Protein AF-A0A1X7SPG7-F1 (afdb_monomer)

Organism: Amphimedon queenslandica (NCBI:txid400682)

Mean predicted aligned error: 10.66 Å

Sequence (203 aa):
MTAWAQASFPVRMGGLGICHAVQLAPSCFLSSAAGSRDLVDRILPAHLSQTPLPYVDQANAAWSSAYPSLNPPADVCSVQKAWDSLAAQATFDSLLHEAPDDRVRGRLLAVSSPDSVARLNAAPITSLGLCMHDSTIRSAVAVRLGLPTCLPHPCRLCGANVDQLGTLAFTARGNGPVLQKCSSYITGHFKVPGESLSEGELI

Radius of gyration: 24.23 Å; Cα contacts (8 Å, |Δi|>4): 204; chains: 1; bounding box: 64×45×71 Å

Structure (mmCIF, N/CA/C/O backbone):
data_AF-A0A1X7SPG7-F1
#
_entry.id   AF-A0A1X7SPG7-F1
#
loop_
_atom_site.group_PDB
_atom_site.id
_atom_site.type_symbol
_atom_site.label_atom_id
_atom_site.label_alt_id
_atom_site.label_comp_id
_atom_site.label_asym_id
_atom_site.label_entity_id
_atom_site.label_seq_id
_atom_site.pdbx_PDB_ins_code
_atom_site.Cartn_x
_atom_site.Cartn_y
_atom_site.Cartn_z
_atom_site.occupancy
_atom_site.B_iso_or_equiv
_atom_site.auth_seq_id
_atom_site.auth_comp_id
_atom_site.auth_asym_id
_atom_site.auth_atom_id
_atom_site.pdbx_PDB_model_num
ATOM 1 N N . MET A 1 1 ? 1.328 9.458 13.845 1.00 54.78 1 MET A N 1
ATOM 2 C CA . MET A 1 1 ? 0.977 8.325 12.962 1.00 54.78 1 MET A CA 1
ATOM 3 C C . MET A 1 1 ? -0.036 8.800 11.926 1.00 54.78 1 MET A C 1
ATOM 5 O O . MET A 1 1 ? -1.120 9.213 12.322 1.00 54.78 1 MET A O 1
ATOM 9 N N . THR A 1 2 ? 0.294 8.835 10.631 1.00 74.88 2 THR A N 1
ATOM 10 C CA . THR A 1 2 ? -0.686 9.240 9.608 1.00 74.88 2 THR A CA 1
ATOM 11 C C . THR A 1 2 ? -1.465 8.007 9.154 1.00 74.88 2 THR A C 1
ATOM 13 O O . THR A 1 2 ? -0.890 7.039 8.664 1.00 74.88 2 THR A O 1
ATOM 16 N N . ALA A 1 3 ? -2.790 8.020 9.311 1.00 86.88 3 ALA A N 1
ATOM 17 C CA . ALA A 1 3 ? -3.663 6.937 8.841 1.00 86.88 3 ALA A CA 1
ATOM 18 C C . ALA A 1 3 ? -3.459 6.616 7.348 1.00 86.88 3 ALA A C 1
ATOM 20 O O . ALA A 1 3 ? -3.648 5.482 6.919 1.00 86.88 3 ALA A O 1
ATOM 21 N N . TRP A 1 4 ? -3.010 7.610 6.578 1.00 87.81 4 TRP A N 1
ATOM 22 C CA . TRP A 1 4 ? -2.657 7.481 5.170 1.00 87.81 4 TRP A CA 1
ATOM 23 C C . TRP A 1 4 ? -1.496 6.510 4.906 1.00 87.81 4 TRP A C 1
ATOM 25 O O . TRP A 1 4 ? -1.579 5.694 3.987 1.00 87.81 4 TRP A O 1
ATOM 35 N N . ALA A 1 5 ? -0.438 6.550 5.727 1.00 87.19 5 ALA A N 1
ATOM 36 C CA . ALA A 1 5 ? 0.703 5.649 5.572 1.00 87.19 5 ALA A CA 1
ATOM 37 C C . ALA A 1 5 ? 0.272 4.187 5.753 1.00 87.19 5 ALA A C 1
ATOM 39 O O . ALA A 1 5 ? 0.591 3.339 4.926 1.00 87.19 5 ALA A O 1
ATOM 40 N N . GLN A 1 6 ? -0.549 3.912 6.772 1.00 90.75 6 GLN A N 1
ATOM 41 C CA . GLN A 1 6 ? -1.100 2.576 6.983 1.00 90.75 6 GLN A CA 1
ATOM 42 C C . GLN A 1 6 ? -2.085 2.174 5.874 1.00 90.75 6 GLN A C 1
ATOM 44 O O . GLN A 1 6 ? -2.032 1.045 5.395 1.00 90.75 6 GLN A O 1
ATOM 49 N N . ALA A 1 7 ? -2.969 3.075 5.433 1.00 91.69 7 ALA A N 1
ATOM 50 C CA . ALA A 1 7 ? -3.938 2.791 4.369 1.00 91.69 7 ALA A CA 1
ATOM 51 C C . ALA A 1 7 ? -3.270 2.364 3.050 1.00 91.69 7 ALA A C 1
ATOM 53 O O . ALA A 1 7 ? -3.836 1.550 2.315 1.00 91.69 7 ALA A O 1
ATOM 54 N N . SER A 1 8 ? -2.056 2.861 2.800 1.00 90.44 8 SER A N 1
ATOM 55 C CA . SER A 1 8 ? -1.259 2.528 1.617 1.00 90.44 8 SER A CA 1
ATOM 56 C C . SER A 1 8 ? -0.742 1.093 1.602 1.00 90.44 8 SER A C 1
ATOM 58 O O . SER A 1 8 ? -0.392 0.582 0.541 1.00 90.44 8 SER A O 1
ATOM 60 N N . PHE A 1 9 ? -0.710 0.403 2.744 1.00 90.06 9 PHE A N 1
ATOM 61 C CA . PHE A 1 9 ? -0.244 -0.975 2.767 1.00 90.06 9 PHE A CA 1
ATOM 62 C C . PHE A 1 9 ? -1.219 -1.938 2.104 1.00 90.06 9 PHE A C 1
ATOM 64 O O . PHE A 1 9 ? -2.433 -1.718 2.127 1.00 90.06 9 PHE A O 1
ATOM 71 N N . PRO A 1 10 ? -0.712 -3.073 1.594 1.00 89.62 10 PRO A N 1
ATOM 72 C CA . PRO A 1 10 ? -1.557 -4.197 1.239 1.00 89.62 10 PRO A CA 1
ATOM 73 C C . PRO A 1 10 ? -2.496 -4.571 2.387 1.00 89.62 10 PRO A C 1
ATOM 75 O O . PRO A 1 10 ? -2.115 -4.524 3.558 1.00 89.62 10 PRO A O 1
ATOM 78 N N . VAL A 1 11 ? -3.702 -5.028 2.045 1.00 90.56 11 VAL A N 1
ATOM 79 C CA . VAL A 1 11 ? -4.732 -5.381 3.035 1.00 90.56 11 VAL A CA 1
ATOM 80 C C . VAL A 1 11 ? -4.193 -6.377 4.070 1.00 90.56 11 VAL A C 1
ATOM 82 O O . VAL A 1 11 ? -4.406 -6.185 5.263 1.00 90.56 11 VAL A O 1
ATOM 85 N N . ARG A 1 12 ? -3.391 -7.365 3.641 1.00 88.50 12 ARG A N 1
ATOM 86 C CA . ARG A 1 12 ? -2.741 -8.375 4.507 1.00 88.50 12 ARG A CA 1
ATOM 87 C C . ARG A 1 12 ? -1.822 -7.805 5.601 1.00 88.50 12 ARG A C 1
ATOM 89 O O . ARG A 1 12 ? -1.518 -8.509 6.548 1.00 88.50 12 ARG A O 1
ATOM 96 N N . MET A 1 13 ? -1.366 -6.561 5.458 1.00 89.31 13 MET A N 1
ATOM 97 C CA . MET A 1 13 ? -0.477 -5.865 6.400 1.00 89.31 13 MET A CA 1
ATOM 98 C C . MET A 1 13 ? -1.215 -4.753 7.159 1.00 89.31 13 MET A C 1
ATOM 100 O O . MET A 1 13 ? -0.626 -3.742 7.534 1.00 89.31 13 MET A O 1
ATOM 104 N N . GLY A 1 14 ? -2.535 -4.878 7.313 1.00 88.69 14 GLY A N 1
ATOM 105 C CA . GLY A 1 14 ? -3.322 -3.894 8.051 1.00 88.69 14 GLY A CA 1
ATOM 106 C C . GLY A 1 14 ? -3.689 -2.629 7.284 1.00 88.69 14 GLY A C 1
ATOM 107 O O . GLY A 1 14 ? -4.311 -1.744 7.873 1.00 88.69 14 GLY A O 1
ATOM 108 N N . GLY A 1 15 ? -3.362 -2.535 5.993 1.00 91.81 15 GLY A N 1
ATOM 109 C CA . GLY A 1 15 ? -3.757 -1.408 5.145 1.00 91.81 15 GLY A CA 1
ATOM 110 C C . GLY A 1 15 ? -5.072 -1.613 4.401 1.00 91.81 15 GLY A C 1
ATOM 111 O O . GLY A 1 15 ? -5.865 -2.495 4.745 1.00 91.81 15 GLY A O 1
ATOM 112 N N . LEU A 1 16 ? -5.297 -0.776 3.385 1.00 91.44 16 LEU A N 1
ATOM 113 C CA . LEU A 1 16 ? -6.456 -0.816 2.484 1.00 91.44 16 LEU A CA 1
ATOM 114 C C . LEU A 1 16 ? -6.067 -1.111 1.027 1.00 91.44 16 LEU A C 1
ATOM 116 O O . LEU A 1 16 ? -6.943 -1.279 0.187 1.00 91.44 16 LEU A O 1
ATOM 120 N N . GLY A 1 17 ? -4.770 -1.172 0.718 1.00 88.81 17 GLY A N 1
ATOM 121 C CA . GLY A 1 17 ? -4.256 -1.312 -0.644 1.00 88.81 17 GLY A CA 1
ATOM 122 C C . GLY A 1 17 ? -4.361 -0.033 -1.478 1.00 88.81 17 GLY A C 1
ATOM 123 O O . GLY A 1 17 ? -4.306 -0.108 -2.701 1.00 88.81 17 GLY A O 1
ATOM 124 N N . ILE A 1 18 ? -4.532 1.131 -0.842 1.00 87.50 18 ILE A N 1
ATOM 125 C CA . ILE A 1 18 ? -4.695 2.416 -1.535 1.00 87.50 18 ILE A CA 1
ATOM 126 C C . ILE A 1 18 ? -3.332 3.103 -1.625 1.00 87.50 18 ILE A C 1
ATOM 128 O O . ILE A 1 18 ? -2.977 3.915 -0.776 1.00 87.50 18 ILE A O 1
ATOM 132 N N . CYS A 1 19 ? -2.544 2.754 -2.639 1.00 82.19 19 CYS A N 1
ATOM 133 C CA . CYS A 1 19 ? -1.197 3.297 -2.803 1.00 82.19 19 CYS A CA 1
ATOM 134 C C . CYS A 1 19 ? -1.210 4.734 -3.348 1.00 82.19 19 CYS A C 1
ATOM 136 O O . CYS A 1 19 ? -1.974 5.069 -4.255 1.00 82.19 19 CYS A O 1
ATOM 138 N N . HIS A 1 20 ? -0.292 5.572 -2.862 1.00 86.00 20 HIS A N 1
ATOM 139 C CA . HIS A 1 20 ? -0.025 6.874 -3.469 1.00 86.00 20 HIS A CA 1
ATOM 140 C C . HIS A 1 20 ? 0.770 6.699 -4.772 1.00 86.00 20 HIS A C 1
ATOM 142 O O . HIS A 1 20 ? 1.860 6.126 -4.763 1.00 86.00 20 HIS A O 1
ATOM 148 N N . ALA A 1 21 ? 0.259 7.225 -5.890 1.00 89.69 21 ALA A N 1
ATOM 149 C CA . ALA A 1 21 ? 0.852 7.013 -7.214 1.00 89.69 21 ALA A CA 1
ATOM 150 C C . ALA A 1 21 ? 2.331 7.433 -7.290 1.00 89.69 21 ALA A C 1
ATOM 152 O O . ALA A 1 21 ? 3.144 6.717 -7.865 1.00 89.69 21 ALA A O 1
ATOM 153 N N . VAL A 1 22 ? 2.704 8.546 -6.647 1.00 89.88 22 VAL A N 1
ATOM 154 C CA . VAL A 1 22 ? 4.099 9.031 -6.633 1.00 89.88 22 VAL A CA 1
ATOM 155 C C . VAL A 1 22 ? 5.029 8.081 -5.877 1.00 89.88 22 VAL A C 1
ATOM 157 O O . VAL A 1 22 ? 6.182 7.931 -6.259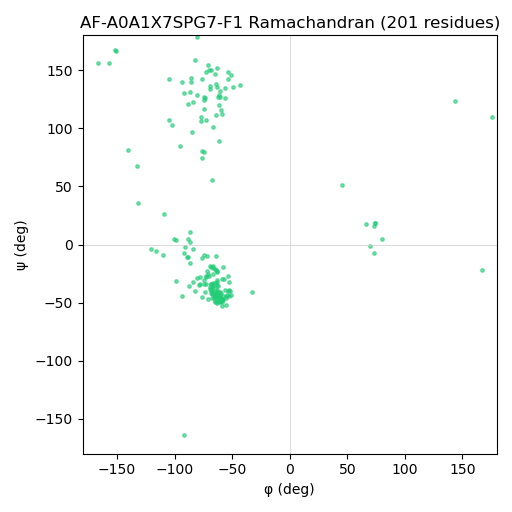 1.00 89.88 22 VAL A O 1
ATOM 160 N N . GLN A 1 23 ? 4.535 7.412 -4.831 1.00 87.31 23 GLN A N 1
ATOM 161 C CA . GLN A 1 23 ? 5.338 6.462 -4.058 1.00 87.31 23 GLN A CA 1
ATOM 162 C C . GLN A 1 23 ? 5.553 5.156 -4.835 1.00 87.31 23 GLN A C 1
ATOM 164 O O . GLN A 1 23 ? 6.608 4.540 -4.732 1.00 87.31 23 GLN A O 1
ATOM 169 N N . LEU A 1 24 ? 4.560 4.751 -5.630 1.00 90.75 24 LEU A N 1
ATOM 170 C CA . LEU A 1 24 ? 4.601 3.528 -6.430 1.00 90.75 24 LEU A CA 1
ATOM 171 C C . LEU A 1 24 ? 5.395 3.694 -7.737 1.00 90.75 24 LEU A C 1
ATOM 173 O O . LEU A 1 24 ? 5.953 2.729 -8.254 1.00 90.75 24 LEU A O 1
ATOM 177 N N . ALA A 1 25 ? 5.438 4.914 -8.282 1.00 94.12 25 ALA A N 1
ATOM 178 C CA . ALA A 1 25 ? 5.996 5.193 -9.602 1.00 94.12 25 ALA A CA 1
ATOM 179 C C . ALA A 1 25 ? 7.431 4.664 -9.814 1.00 94.12 25 ALA A C 1
ATOM 181 O O . ALA A 1 25 ? 7.647 4.040 -10.855 1.00 94.12 25 ALA A O 1
ATOM 182 N N . PRO A 1 26 ? 8.391 4.818 -8.873 1.00 94.69 26 PRO A N 1
ATOM 183 C CA . PRO A 1 26 ? 9.735 4.266 -9.043 1.00 94.69 26 PRO A CA 1
ATOM 184 C C . PRO A 1 26 ? 9.735 2.737 -9.173 1.00 94.69 26 PRO A C 1
ATOM 186 O O . PRO A 1 26 ? 10.305 2.212 -10.125 1.00 94.69 26 PRO A O 1
ATOM 189 N N . SER A 1 27 ? 9.030 2.025 -8.284 1.00 95.00 27 SER A N 1
ATOM 190 C CA . SER A 1 27 ? 8.900 0.562 -8.332 1.00 95.00 27 SER A CA 1
ATOM 191 C C . SER A 1 27 ? 8.274 0.083 -9.647 1.00 95.00 27 SER A C 1
ATOM 193 O O . SER A 1 27 ? 8.788 -0.838 -10.286 1.00 95.00 27 SER A O 1
ATOM 195 N N . CYS A 1 28 ? 7.172 0.714 -10.076 1.00 95.25 28 CYS A N 1
ATOM 196 C CA . CYS A 1 28 ? 6.497 0.407 -11.343 1.00 95.25 28 CYS A CA 1
ATOM 197 C C . CYS A 1 28 ? 7.430 0.598 -12.536 1.00 95.25 28 CYS A C 1
ATOM 199 O O . CYS A 1 28 ? 7.539 -0.276 -13.392 1.00 95.25 28 CYS A O 1
ATOM 201 N N . PHE A 1 29 ? 8.101 1.747 -12.598 1.00 96.06 29 PHE A N 1
ATOM 202 C CA . PHE A 1 29 ? 8.964 2.085 -13.717 1.00 96.06 29 PHE A CA 1
ATOM 203 C C . PHE A 1 29 ? 10.163 1.139 -13.804 1.00 96.06 29 PHE A C 1
ATOM 205 O O . PHE A 1 29 ? 10.413 0.581 -14.868 1.00 96.06 29 PHE A O 1
ATOM 212 N N . LEU A 1 30 ? 10.862 0.906 -12.689 1.00 95.69 30 LEU A N 1
ATOM 213 C CA . LEU A 1 30 ? 12.039 0.035 -12.640 1.00 95.69 30 LEU A CA 1
ATOM 214 C C . LEU A 1 30 ? 11.692 -1.409 -13.007 1.00 95.69 30 LEU A C 1
ATOM 216 O O . LEU A 1 30 ? 12.385 -2.022 -13.819 1.00 95.69 30 LEU A O 1
ATOM 220 N N . SER A 1 31 ? 10.583 -1.930 -12.478 1.00 96.44 31 SER A N 1
ATOM 221 C CA . SER A 1 31 ? 10.128 -3.281 -12.814 1.00 96.44 31 SER A CA 1
ATOM 222 C C . SER A 1 31 ? 9.659 -3.423 -14.255 1.00 96.44 31 SER A C 1
ATOM 224 O O . SER A 1 31 ? 10.014 -4.396 -14.918 1.00 96.44 31 SER A O 1
ATOM 226 N N . SER A 1 32 ? 8.951 -2.428 -14.789 1.00 96.19 32 SER A N 1
ATOM 227 C CA . SER A 1 32 ? 8.583 -2.400 -16.204 1.00 96.19 32 SER A CA 1
ATOM 228 C C . SER A 1 32 ? 9.814 -2.304 -17.109 1.00 96.19 32 SER A C 1
ATOM 230 O O . SER A 1 32 ? 9.883 -3.001 -18.121 1.00 96.19 32 SER A O 1
ATOM 232 N N . ALA A 1 33 ? 10.795 -1.465 -16.767 1.00 94.19 33 ALA A N 1
ATOM 233 C CA . ALA A 1 33 ? 12.026 -1.299 -17.537 1.00 94.19 33 ALA A CA 1
ATOM 234 C C . ALA A 1 33 ? 12.847 -2.596 -17.560 1.00 94.19 33 ALA A C 1
ATOM 236 O O . ALA A 1 33 ? 13.269 -3.035 -18.627 1.00 94.19 33 ALA A O 1
ATOM 237 N N . ALA A 1 34 ? 13.001 -3.253 -16.409 1.00 93.88 34 ALA A N 1
ATOM 238 C CA . ALA A 1 34 ? 13.677 -4.542 -16.313 1.00 93.88 34 ALA A CA 1
ATOM 239 C C . ALA A 1 34 ? 12.915 -5.659 -17.048 1.00 93.88 34 ALA A C 1
ATOM 241 O O . ALA A 1 34 ? 13.507 -6.405 -17.821 1.00 93.88 34 ALA A O 1
ATOM 242 N N . GLY A 1 35 ? 11.596 -5.761 -16.856 1.00 93.94 35 GLY A N 1
ATOM 243 C CA . GLY A 1 35 ? 10.778 -6.824 -17.452 1.00 93.94 35 GLY A CA 1
ATOM 244 C C . GLY A 1 35 ? 10.594 -6.710 -18.966 1.00 93.94 35 GLY A C 1
ATOM 245 O O . GLY A 1 35 ? 10.409 -7.719 -19.641 1.00 93.94 35 GLY A O 1
ATOM 246 N N . SER A 1 36 ? 10.664 -5.496 -19.516 1.00 93.19 36 SER A N 1
ATOM 247 C CA . SER A 1 36 ? 10.562 -5.268 -20.962 1.00 93.19 36 SER A CA 1
ATOM 248 C C . SER A 1 36 ? 11.904 -5.337 -21.692 1.00 93.19 36 SER A C 1
ATOM 250 O O . SER A 1 36 ? 11.906 -5.411 -22.921 1.00 93.19 36 SER A O 1
ATOM 252 N N . ARG A 1 37 ? 13.036 -5.365 -20.973 1.00 90.75 37 ARG A N 1
ATOM 253 C CA . ARG A 1 37 ? 14.381 -5.261 -21.555 1.00 90.75 37 ARG A CA 1
ATOM 254 C C . ARG A 1 37 ? 14.647 -6.307 -22.638 1.00 90.75 37 ARG A C 1
ATOM 256 O O . ARG A 1 37 ? 14.971 -5.943 -23.763 1.00 90.75 37 ARG A O 1
ATOM 263 N N . ASP A 1 38 ? 14.408 -7.581 -22.339 1.00 91.31 38 ASP A N 1
ATOM 264 C CA . ASP A 1 38 ? 14.645 -8.682 -23.283 1.00 91.31 38 ASP A CA 1
ATOM 265 C C . ASP A 1 38 ? 13.774 -8.596 -24.543 1.00 91.31 38 ASP A C 1
ATOM 267 O O . ASP A 1 38 ? 14.133 -9.108 -25.605 1.00 91.31 38 ASP A O 1
ATOM 271 N N . LEU A 1 39 ? 12.569 -8.031 -24.428 1.00 92.62 39 LEU A N 1
ATOM 272 C CA . LEU A 1 39 ? 11.675 -7.841 -25.568 1.00 92.62 39 LEU A CA 1
ATOM 273 C C . LEU A 1 39 ? 12.149 -6.663 -26.423 1.00 92.62 39 LEU A C 1
ATOM 275 O O . LEU A 1 39 ? 12.230 -6.785 -27.643 1.00 92.62 39 LEU A O 1
ATOM 279 N N . VAL A 1 40 ? 12.500 -5.552 -25.776 1.00 91.56 40 VAL A N 1
ATOM 280 C CA . VAL A 1 40 ? 13.054 -4.360 -26.426 1.00 91.56 40 VAL A CA 1
ATOM 281 C C . VAL A 1 40 ? 14.330 -4.714 -27.193 1.00 91.56 40 VAL A C 1
ATOM 283 O O . VAL A 1 40 ? 14.445 -4.355 -28.363 1.00 91.56 40 VAL A O 1
ATOM 286 N N . ASP A 1 41 ? 15.224 -5.505 -26.596 1.00 90.44 41 ASP A N 1
ATOM 287 C CA . ASP A 1 41 ? 16.486 -5.929 -27.214 1.00 90.44 41 ASP A CA 1
ATOM 288 C C . ASP A 1 41 ? 16.283 -6.856 -28.428 1.00 90.44 41 ASP A C 1
ATOM 290 O O . ASP A 1 41 ? 17.127 -6.888 -29.322 1.00 90.44 41 ASP A O 1
ATOM 294 N N . ARG A 1 42 ? 15.157 -7.583 -28.496 1.00 93.31 42 ARG A N 1
ATOM 295 C CA . ARG A 1 42 ? 14.789 -8.437 -29.642 1.00 93.31 42 ARG A CA 1
ATOM 296 C C . ARG A 1 42 ? 14.105 -7.681 -30.778 1.00 93.31 42 ARG A C 1
ATOM 298 O O . ARG A 1 42 ? 14.236 -8.083 -31.931 1.00 93.31 42 ARG A O 1
ATOM 305 N N . ILE A 1 43 ? 13.338 -6.639 -30.460 1.00 95.00 43 ILE A N 1
ATOM 306 C CA . ILE A 1 43 ? 12.599 -5.842 -31.451 1.00 95.00 43 ILE A CA 1
ATOM 307 C C . ILE A 1 43 ? 13.512 -4.794 -32.091 1.00 95.00 43 ILE A C 1
ATOM 309 O O . ILE A 1 43 ? 13.413 -4.533 -33.291 1.00 95.00 43 ILE A O 1
ATOM 313 N N . LEU A 1 44 ? 14.378 -4.165 -31.295 1.00 92.94 44 LEU A N 1
ATOM 314 C CA . LEU A 1 44 ? 15.211 -3.066 -31.757 1.00 92.94 44 LEU A CA 1
ATOM 315 C C . LEU A 1 44 ? 16.510 -3.562 -32.418 1.00 92.94 44 LEU A C 1
ATOM 317 O O . LEU A 1 44 ? 17.135 -4.506 -31.937 1.00 92.94 44 LEU A O 1
ATOM 321 N N . PRO A 1 45 ? 16.983 -2.888 -33.482 1.00 92.25 45 PRO A N 1
ATOM 322 C CA . PRO A 1 45 ? 18.332 -3.082 -34.002 1.00 92.25 45 PRO A CA 1
ATOM 323 C C . PRO A 1 45 ? 19.401 -2.905 -32.913 1.00 92.25 45 PRO A C 1
ATOM 325 O O . PRO A 1 45 ? 19.262 -2.049 -32.041 1.00 92.25 45 PRO A O 1
ATOM 328 N N . ALA A 1 46 ? 20.518 -3.632 -33.027 1.00 86.94 46 ALA A N 1
ATOM 329 C CA . ALA A 1 46 ? 21.579 -3.675 -32.010 1.00 86.94 46 ALA A CA 1
ATOM 330 C C . ALA A 1 46 ? 22.117 -2.296 -31.564 1.00 86.94 46 ALA A C 1
ATOM 332 O O . ALA A 1 46 ? 22.500 -2.121 -30.412 1.00 86.94 46 ALA A O 1
ATOM 333 N N . HIS A 1 47 ? 22.137 -1.302 -32.457 1.00 85.62 47 HIS A N 1
ATOM 334 C CA . HIS A 1 47 ? 22.590 0.052 -32.120 1.00 85.62 47 HIS A CA 1
ATOM 335 C C . HIS A 1 47 ? 21.590 0.818 -31.235 1.00 85.62 47 HIS A C 1
ATOM 337 O O . HIS A 1 47 ? 21.995 1.676 -30.458 1.00 85.62 47 HIS A O 1
ATOM 343 N N . LEU A 1 48 ? 20.293 0.505 -31.327 1.00 84.69 48 LEU A N 1
ATOM 344 C CA . LEU A 1 48 ? 19.254 1.109 -30.490 1.00 84.69 48 LEU A CA 1
ATOM 345 C C . LEU A 1 48 ? 19.075 0.349 -29.176 1.00 84.69 48 LEU A C 1
ATOM 347 O O . LEU A 1 48 ? 18.867 0.984 -28.147 1.00 84.69 48 LEU A O 1
ATOM 351 N N . SER A 1 49 ? 19.212 -0.980 -29.177 1.00 81.94 49 SER A N 1
ATOM 352 C CA . SER A 1 49 ? 19.111 -1.781 -27.948 1.00 81.94 49 SER A CA 1
ATOM 353 C C . SER A 1 49 ? 20.214 -1.450 -26.937 1.00 81.94 49 SER A C 1
ATOM 355 O O . SER A 1 49 ? 19.978 -1.443 -25.732 1.00 81.94 49 SER A O 1
ATOM 357 N N . GLN A 1 50 ? 21.409 -1.072 -27.399 1.00 79.62 50 GLN A N 1
ATOM 358 C CA . GLN A 1 50 ? 22.515 -0.642 -26.531 1.00 79.62 50 GLN A CA 1
ATOM 359 C C . GLN A 1 50 ? 22.309 0.739 -25.892 1.00 79.62 50 GLN A C 1
ATOM 361 O O . GLN A 1 50 ? 23.072 1.118 -25.004 1.00 79.62 50 GLN A O 1
ATOM 366 N N . THR A 1 51 ? 21.293 1.495 -26.313 1.00 82.06 51 THR A N 1
ATOM 367 C CA . THR A 1 51 ? 21.017 2.807 -25.726 1.00 82.06 51 THR A CA 1
ATOM 368 C C . THR A 1 51 ? 20.403 2.612 -24.332 1.00 82.06 51 THR A C 1
ATOM 370 O O . THR A 1 51 ? 19.415 1.880 -24.200 1.00 82.06 51 THR A O 1
ATOM 373 N N . PRO A 1 52 ? 20.962 3.227 -23.270 1.00 82.50 52 PRO A N 1
ATOM 374 C CA . PRO A 1 52 ? 20.405 3.106 -21.930 1.00 82.50 52 PRO A CA 1
ATOM 375 C C . PRO A 1 52 ? 19.010 3.732 -21.882 1.00 82.50 52 PRO A C 1
ATOM 377 O O . PRO A 1 52 ? 18.771 4.803 -22.444 1.00 82.50 52 PRO A O 1
ATOM 380 N N . LEU A 1 53 ? 18.084 3.059 -21.195 1.00 84.38 53 LEU A N 1
ATOM 381 C CA . LEU A 1 53 ? 16.749 3.600 -20.968 1.00 84.38 53 LEU A CA 1
ATOM 382 C C . LEU A 1 53 ? 16.864 4.895 -20.149 1.00 84.38 53 LEU A C 1
ATOM 384 O O . LEU A 1 53 ? 17.482 4.886 -19.079 1.00 84.38 53 LEU A O 1
ATOM 388 N N . PRO A 1 54 ? 16.268 6.005 -20.617 1.00 87.44 54 PRO A N 1
ATOM 389 C CA . PRO A 1 54 ? 16.308 7.248 -19.870 1.00 87.44 54 PRO A CA 1
ATOM 390 C C . PRO A 1 54 ? 15.586 7.068 -18.529 1.00 87.44 54 PRO A C 1
ATOM 392 O O . PRO A 1 54 ? 14.660 6.268 -18.409 1.00 87.44 54 PRO A O 1
ATOM 395 N N . TYR A 1 55 ? 16.002 7.838 -17.524 1.00 92.88 55 TYR A N 1
ATOM 396 C CA . TYR A 1 55 ? 15.381 7.904 -16.193 1.00 92.88 55 TYR A CA 1
ATOM 397 C C . TYR A 1 55 ? 15.529 6.671 -15.286 1.00 92.88 55 TYR A C 1
ATOM 399 O O . TYR A 1 55 ? 15.110 6.753 -14.134 1.00 92.88 55 TYR A O 1
ATOM 407 N N . VAL A 1 56 ? 16.171 5.576 -15.716 1.00 93.31 56 VAL A N 1
ATOM 408 C CA . VAL A 1 56 ? 16.438 4.412 -14.837 1.00 93.31 56 VAL A CA 1
ATOM 409 C C . VAL A 1 56 ? 17.250 4.817 -13.610 1.00 93.31 56 VAL A C 1
ATOM 411 O O . VAL A 1 56 ? 16.846 4.521 -12.486 1.00 93.31 56 VAL A O 1
ATOM 414 N N . ASP A 1 57 ? 18.326 5.578 -13.799 1.00 93.12 57 ASP A N 1
ATOM 415 C CA . ASP A 1 57 ? 19.160 6.049 -12.687 1.00 93.12 57 ASP A CA 1
ATOM 416 C C . ASP A 1 57 ? 18.400 6.999 -11.757 1.00 93.12 57 ASP A C 1
ATOM 418 O O . ASP A 1 57 ? 18.543 6.930 -10.539 1.00 93.12 57 ASP A O 1
ATOM 422 N N . GLN A 1 58 ? 17.538 7.853 -12.317 1.00 95.12 58 GLN A N 1
ATOM 423 C CA . GLN A 1 58 ? 16.719 8.783 -11.537 1.00 95.12 58 GLN A CA 1
ATOM 424 C C . GLN A 1 58 ? 15.655 8.048 -10.720 1.00 95.12 58 GLN A C 1
ATOM 426 O O . GLN A 1 58 ? 15.445 8.376 -9.556 1.00 95.12 58 GLN A O 1
ATOM 431 N N . ALA A 1 59 ? 15.006 7.036 -11.300 1.00 94.81 59 ALA A N 1
ATOM 432 C CA . ALA A 1 59 ? 14.026 6.211 -10.605 1.00 94.81 59 ALA A CA 1
ATOM 433 C C . ALA A 1 59 ? 14.681 5.367 -9.503 1.00 94.81 59 ALA A C 1
ATOM 435 O O . ALA A 1 59 ? 14.152 5.304 -8.395 1.00 94.81 59 ALA A O 1
ATOM 436 N N . ASN A 1 60 ? 15.857 4.788 -9.769 1.00 94.00 60 ASN A N 1
ATOM 437 C CA . ASN A 1 60 ? 16.653 4.095 -8.756 1.00 94.00 60 ASN A CA 1
ATOM 438 C C . ASN A 1 60 ? 17.056 5.045 -7.623 1.00 94.00 60 ASN A C 1
ATOM 440 O O . ASN A 1 60 ? 16.868 4.713 -6.458 1.00 94.00 60 ASN A O 1
ATOM 444 N N . ALA A 1 61 ? 17.550 6.244 -7.940 1.00 94.50 61 ALA A N 1
ATOM 445 C CA . ALA A 1 61 ? 17.897 7.244 -6.935 1.00 94.50 61 ALA A CA 1
ATOM 446 C C . ALA A 1 61 ? 16.677 7.671 -6.105 1.00 9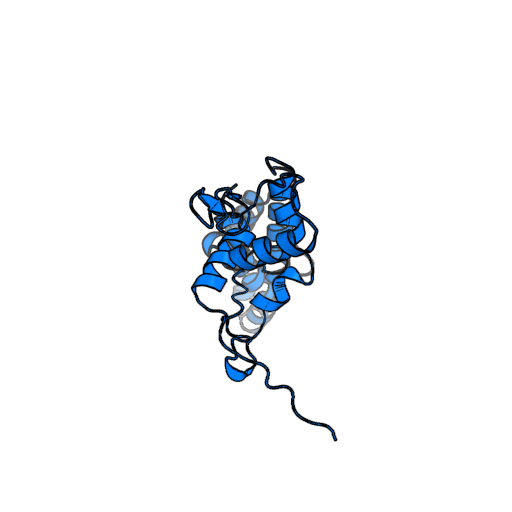4.50 61 ALA A C 1
ATOM 448 O O . ALA A 1 61 ? 16.767 7.739 -4.881 1.00 94.50 61 ALA A O 1
ATOM 449 N N . ALA A 1 62 ? 15.526 7.902 -6.745 1.00 94.69 62 ALA A N 1
ATOM 450 C CA . ALA A 1 62 ? 14.281 8.228 -6.059 1.00 94.69 62 ALA A CA 1
ATOM 451 C C . ALA A 1 62 ? 13.861 7.105 -5.099 1.00 94.69 62 ALA A C 1
ATOM 453 O O . ALA A 1 62 ? 13.588 7.377 -3.929 1.00 94.69 62 ALA A O 1
ATOM 454 N N . TRP A 1 63 ? 13.878 5.848 -5.553 1.00 94.56 63 TRP A N 1
ATOM 455 C CA . TRP A 1 63 ? 13.539 4.697 -4.717 1.00 94.56 63 TRP A CA 1
ATOM 456 C C . TRP A 1 63 ? 14.512 4.528 -3.543 1.00 94.56 63 TRP A C 1
ATOM 458 O O . TRP A 1 63 ? 14.081 4.458 -2.394 1.00 94.56 63 TRP A O 1
ATOM 468 N N . SER A 1 64 ? 15.820 4.555 -3.801 1.00 94.19 64 SER A N 1
ATOM 469 C CA . SER A 1 64 ? 16.849 4.417 -2.763 1.00 94.19 64 SER A CA 1
ATOM 470 C C . SER A 1 64 ? 16.836 5.578 -1.768 1.00 94.19 64 SER A C 1
ATOM 472 O O . SER A 1 64 ? 17.094 5.376 -0.588 1.00 94.19 64 SER A O 1
ATOM 474 N N . SER A 1 65 ? 16.497 6.794 -2.207 1.00 94.19 65 SER A N 1
ATOM 475 C CA . SER A 1 65 ? 16.348 7.941 -1.302 1.00 94.19 65 SER A CA 1
ATOM 476 C C . SER A 1 65 ? 15.147 7.799 -0.363 1.00 94.19 65 SER A C 1
ATOM 478 O O . SER A 1 65 ? 15.217 8.228 0.787 1.00 94.19 65 SER A O 1
ATOM 480 N N . ALA A 1 66 ? 14.065 7.167 -0.832 1.00 90.62 66 ALA A N 1
ATOM 481 C CA . ALA A 1 66 ? 12.888 6.879 -0.020 1.00 90.62 66 ALA A CA 1
ATOM 482 C C . ALA A 1 66 ? 13.133 5.720 0.959 1.00 90.62 66 ALA A C 1
ATOM 484 O O . ALA A 1 66 ? 12.562 5.708 2.049 1.00 90.62 66 ALA A O 1
ATOM 485 N N . TYR A 1 67 ? 13.997 4.769 0.588 1.00 91.81 67 TYR A N 1
ATOM 486 C CA . TYR A 1 67 ? 14.280 3.557 1.357 1.00 91.81 67 TYR A CA 1
ATOM 487 C C . TYR A 1 67 ? 15.793 3.296 1.494 1.00 91.81 67 TYR A C 1
ATOM 489 O O . TYR A 1 67 ? 16.300 2.306 0.966 1.00 91.81 67 TYR A O 1
ATOM 497 N N . PRO A 1 68 ? 16.536 4.145 2.230 1.00 91.00 68 PRO A N 1
ATOM 498 C CA . PRO A 1 68 ? 18.004 4.124 2.248 1.00 91.00 68 PRO A CA 1
ATOM 499 C C . PRO A 1 68 ? 18.615 2.870 2.886 1.00 91.00 68 PRO A C 1
ATOM 501 O O . PRO A 1 68 ? 19.781 2.565 2.654 1.00 91.00 68 PRO A O 1
ATOM 504 N N . SER A 1 69 ? 17.849 2.146 3.705 1.00 89.88 69 SER A N 1
ATOM 505 C CA . SER A 1 69 ? 18.270 0.895 4.343 1.00 89.88 69 SER A CA 1
ATOM 506 C C . SER A 1 69 ? 17.938 -0.355 3.524 1.00 89.88 69 SER A C 1
ATOM 508 O O . SER A 1 69 ? 18.259 -1.462 3.959 1.00 89.88 69 SER A O 1
ATOM 510 N N . LEU A 1 70 ? 17.283 -0.209 2.367 1.00 92.12 70 LEU A N 1
ATOM 511 C CA . LEU A 1 70 ? 16.860 -1.328 1.532 1.00 92.12 70 LEU A CA 1
ATOM 512 C C . LEU A 1 70 ? 17.740 -1.471 0.298 1.00 92.12 70 LEU A C 1
ATOM 514 O O . LEU A 1 70 ? 18.125 -0.497 -0.342 1.00 92.12 70 LEU A O 1
ATOM 518 N N . ASN A 1 71 ? 17.989 -2.724 -0.070 1.00 91.25 71 ASN A N 1
ATOM 519 C CA . ASN A 1 71 ? 18.623 -3.053 -1.335 1.00 91.25 71 ASN A CA 1
ATOM 520 C C . ASN A 1 71 ? 17.550 -3.334 -2.396 1.00 91.25 71 ASN A C 1
ATOM 522 O O . ASN A 1 71 ? 16.560 -4.009 -2.090 1.00 91.25 71 ASN A O 1
ATOM 526 N N . PRO A 1 72 ? 17.747 -2.869 -3.642 1.00 89.75 72 PRO A N 1
ATOM 527 C CA . PRO A 1 72 ? 16.911 -3.260 -4.767 1.00 89.75 72 PRO A CA 1
ATOM 528 C C . PRO A 1 72 ? 16.835 -4.788 -4.924 1.00 89.75 72 PRO A C 1
ATOM 530 O O . PRO A 1 72 ? 17.846 -5.474 -4.739 1.00 89.75 72 PRO A O 1
ATOM 533 N N . PRO A 1 73 ? 15.674 -5.346 -5.304 1.00 90.44 73 PRO A N 1
ATOM 534 C CA . PRO A 1 73 ? 15.514 -6.781 -5.504 1.00 90.44 73 PRO A CA 1
ATOM 535 C C . PRO A 1 73 ? 16.159 -7.216 -6.830 1.00 90.44 73 PRO A C 1
ATOM 537 O O . PRO A 1 73 ? 15.4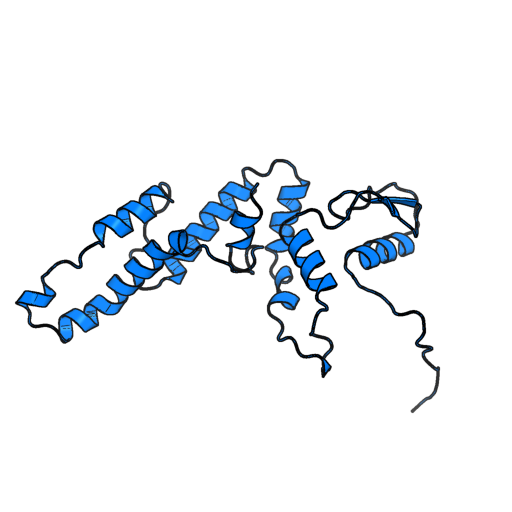69 -7.376 -7.831 1.00 90.44 73 PRO A O 1
ATOM 540 N N . ALA A 1 74 ? 17.483 -7.390 -6.850 1.00 82.44 74 ALA A N 1
ATOM 541 C CA . ALA A 1 74 ? 18.255 -7.643 -8.072 1.00 82.44 74 ALA A CA 1
ATOM 542 C C . ALA A 1 74 ? 17.756 -8.862 -8.875 1.00 82.44 74 ALA A C 1
ATOM 544 O O . ALA A 1 74 ? 17.544 -8.748 -10.081 1.00 82.44 74 ALA A O 1
ATOM 545 N N . ASP A 1 75 ? 17.489 -9.988 -8.206 1.00 85.56 75 ASP A N 1
ATOM 546 C CA . ASP A 1 75 ? 17.120 -11.259 -8.857 1.00 85.56 75 ASP A CA 1
ATOM 547 C C . ASP A 1 75 ? 15.710 -11.260 -9.468 1.00 85.56 75 ASP A C 1
ATOM 549 O O . ASP A 1 75 ? 15.400 -12.044 -10.362 1.00 85.56 75 ASP A O 1
ATOM 553 N N . VAL A 1 76 ? 14.830 -10.386 -8.975 1.00 91.12 76 VAL A N 1
ATOM 554 C CA . VAL A 1 76 ? 13.423 -10.281 -9.394 1.00 91.12 76 VAL A CA 1
ATOM 555 C C . VAL A 1 76 ? 13.059 -8.830 -9.685 1.00 91.12 76 VAL A C 1
ATOM 557 O O . VAL A 1 76 ? 11.940 -8.382 -9.427 1.00 91.12 76 VAL A O 1
ATOM 560 N N . CYS A 1 77 ? 14.014 -8.079 -10.236 1.00 90.81 77 CYS A N 1
ATOM 561 C CA . CYS A 1 77 ? 13.872 -6.646 -10.461 1.00 90.81 77 CYS A CA 1
ATOM 562 C C . CYS A 1 77 ? 12.743 -6.322 -11.446 1.00 90.81 77 CYS A C 1
ATOM 564 O O . CYS A 1 77 ? 12.158 -5.251 -11.349 1.00 90.81 77 CYS A O 1
ATOM 566 N N . SER A 1 78 ? 12.360 -7.263 -12.313 1.00 94.44 78 SER A N 1
ATOM 567 C CA . SER A 1 78 ? 11.210 -7.171 -13.222 1.00 94.44 78 SER A CA 1
ATOM 568 C C . SER A 1 78 ? 9.844 -7.345 -12.545 1.00 94.44 78 SER A C 1
ATOM 570 O O . SER A 1 78 ? 8.809 -7.113 -13.168 1.00 94.44 78 SER A O 1
ATOM 572 N N . VAL A 1 79 ? 9.803 -7.732 -11.266 1.00 95.88 79 VAL A N 1
ATOM 573 C CA . VAL A 1 79 ? 8.563 -7.988 -10.527 1.00 95.88 79 VAL A CA 1
ATOM 574 C C . VAL A 1 79 ? 8.249 -6.807 -9.615 1.00 95.88 79 VAL A 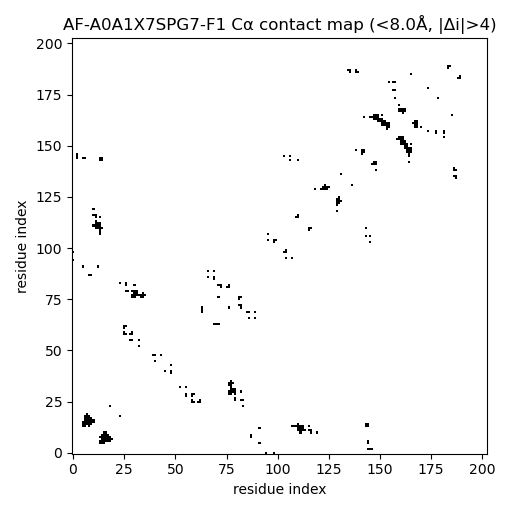C 1
ATOM 576 O O . VAL A 1 79 ? 8.798 -6.695 -8.522 1.00 95.88 79 VAL A O 1
ATOM 579 N N . GLN A 1 80 ? 7.293 -5.960 -10.008 1.00 94.12 80 GLN A N 1
ATOM 580 C CA . GLN A 1 80 ? 6.883 -4.783 -9.223 1.00 94.12 80 GLN A CA 1
ATOM 581 C C . GLN A 1 80 ? 6.561 -5.127 -7.760 1.00 94.12 80 GLN A C 1
ATOM 583 O O . GLN A 1 80 ? 7.016 -4.466 -6.829 1.00 94.12 80 GLN A O 1
ATOM 588 N N . LYS A 1 81 ? 5.836 -6.232 -7.546 1.00 92.50 81 LYS A N 1
ATOM 589 C CA . LYS A 1 81 ? 5.458 -6.708 -6.209 1.00 92.50 81 LYS A CA 1
ATOM 590 C C . LYS A 1 81 ? 6.667 -6.945 -5.295 1.00 92.50 81 LYS A C 1
ATOM 592 O O . LYS A 1 81 ? 6.510 -6.818 -4.081 1.00 92.50 81 LYS A O 1
ATOM 597 N N . ALA A 1 82 ? 7.833 -7.303 -5.836 1.00 93.88 82 ALA A N 1
ATOM 598 C CA . ALA A 1 82 ? 9.046 -7.502 -5.046 1.00 93.88 82 ALA A CA 1
ATOM 599 C C . ALA A 1 82 ? 9.545 -6.174 -4.458 1.00 93.88 82 ALA A C 1
ATOM 601 O O . ALA A 1 82 ? 9.784 -6.096 -3.255 1.00 93.88 82 ALA A O 1
ATOM 602 N N . TRP A 1 83 ? 9.588 -5.117 -5.273 1.00 94.25 83 TRP A N 1
ATOM 603 C CA . TRP A 1 83 ? 9.918 -3.759 -4.833 1.00 94.25 83 TRP A CA 1
ATOM 604 C C . TRP A 1 83 ? 8.926 -3.247 -3.786 1.00 94.25 83 TRP A C 1
ATOM 606 O O . TRP A 1 83 ? 9.317 -2.803 -2.707 1.00 94.25 83 TRP A O 1
ATOM 616 N N . ASP A 1 84 ? 7.631 -3.374 -4.077 1.00 91.88 84 ASP A N 1
ATOM 617 C CA . ASP A 1 84 ? 6.576 -2.839 -3.216 1.00 91.88 84 ASP A CA 1
ATOM 618 C C . ASP A 1 84 ? 6.474 -3.590 -1.887 1.00 91.88 84 ASP A C 1
ATOM 620 O O . ASP A 1 84 ? 6.178 -2.992 -0.856 1.00 91.88 84 ASP A O 1
ATOM 624 N N . SER A 1 85 ? 6.734 -4.902 -1.881 1.00 91.00 85 SER A N 1
ATOM 625 C CA . SER A 1 85 ? 6.706 -5.690 -0.644 1.00 91.00 85 SER A CA 1
ATOM 626 C C . SER A 1 85 ? 7.864 -5.330 0.285 1.00 91.00 85 SER A C 1
ATOM 628 O O . SER A 1 85 ? 7.645 -5.273 1.491 1.00 91.00 85 SER A O 1
ATOM 630 N N . LEU A 1 86 ? 9.055 -5.038 -0.254 1.00 92.50 86 LEU A N 1
ATOM 631 C CA . LEU A 1 86 ? 10.193 -4.550 0.534 1.00 92.50 86 LEU A CA 1
ATOM 632 C C . LEU A 1 86 ? 9.880 -3.188 1.167 1.00 92.50 86 LEU A C 1
ATOM 634 O O . LEU A 1 86 ? 10.007 -3.024 2.380 1.00 92.50 86 LEU A O 1
ATOM 638 N N . ALA A 1 87 ? 9.394 -2.243 0.360 1.00 91.06 87 ALA A N 1
ATOM 639 C CA . ALA A 1 87 ? 9.003 -0.912 0.818 1.00 91.06 87 ALA A CA 1
ATOM 640 C C . ALA A 1 87 ? 7.886 -0.963 1.877 1.00 91.06 87 ALA A C 1
ATOM 642 O O . ALA A 1 87 ? 7.971 -0.305 2.919 1.00 91.06 87 ALA A O 1
ATOM 643 N N . ALA A 1 88 ? 6.847 -1.769 1.638 1.00 90.75 88 ALA A N 1
ATOM 644 C CA . ALA A 1 88 ? 5.743 -1.950 2.575 1.00 90.75 88 ALA A CA 1
ATOM 645 C C . ALA A 1 88 ? 6.213 -2.574 3.894 1.00 90.75 88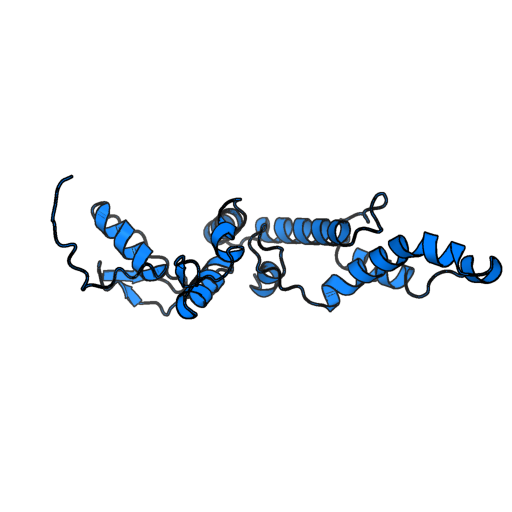 ALA A C 1
ATOM 647 O O . ALA A 1 88 ? 5.782 -2.124 4.953 1.00 90.75 88 ALA A O 1
ATOM 648 N N . GLN A 1 89 ? 7.109 -3.567 3.846 1.00 92.25 89 GLN A N 1
ATOM 649 C CA . GLN A 1 89 ? 7.650 -4.209 5.045 1.00 92.25 89 GLN A CA 1
ATOM 650 C C . GLN A 1 89 ? 8.476 -3.235 5.881 1.00 92.25 89 GLN A C 1
ATOM 652 O O . GLN A 1 89 ? 8.188 -3.065 7.060 1.00 92.25 89 GLN A O 1
ATOM 657 N N . ALA A 1 90 ? 9.416 -2.515 5.268 1.00 91.69 90 ALA A N 1
ATOM 658 C CA . ALA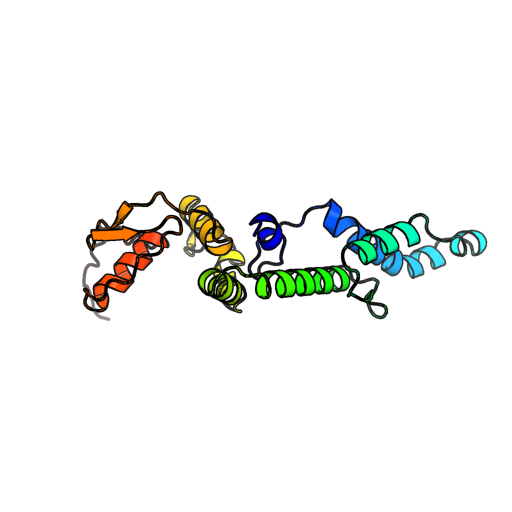 A 1 90 ? 10.243 -1.546 5.984 1.00 91.69 90 ALA A CA 1
ATOM 659 C C . ALA A 1 90 ? 9.412 -0.432 6.635 1.00 91.69 90 ALA A C 1
ATOM 661 O O . ALA A 1 90 ? 9.651 -0.049 7.780 1.00 91.69 90 ALA A O 1
ATOM 662 N N . THR A 1 91 ? 8.397 0.061 5.921 1.00 90.44 91 THR A N 1
ATOM 663 C CA . THR A 1 91 ? 7.498 1.091 6.452 1.00 90.44 91 THR A CA 1
ATOM 664 C C . THR A 1 91 ? 6.633 0.531 7.586 1.00 90.44 91 THR A C 1
ATOM 666 O O . THR A 1 91 ? 6.407 1.215 8.582 1.00 90.44 91 THR A O 1
ATOM 669 N N . PHE A 1 92 ? 6.155 -0.713 7.473 1.00 92.06 92 PHE A N 1
ATOM 670 C CA . PHE A 1 92 ? 5.407 -1.375 8.542 1.00 92.06 92 PHE A CA 1
ATOM 671 C C . PHE A 1 92 ? 6.266 -1.577 9.796 1.00 92.06 92 PHE A C 1
ATOM 673 O O . PHE A 1 92 ? 5.805 -1.282 10.897 1.00 92.06 92 PHE A O 1
ATOM 680 N N . ASP A 1 93 ? 7.516 -2.010 9.636 1.00 92.69 93 ASP A N 1
ATOM 681 C CA . ASP A 1 93 ? 8.445 -2.227 10.747 1.00 92.69 93 ASP A CA 1
ATOM 682 C C . ASP A 1 93 ? 8.793 -0.910 11.456 1.00 92.69 93 ASP A C 1
ATOM 684 O O . ASP A 1 93 ? 8.756 -0.853 12.686 1.00 92.69 93 ASP A O 1
ATOM 688 N N . SER A 1 94 ? 9.031 0.172 10.701 1.00 91.62 94 SER A N 1
ATOM 689 C CA . SER A 1 94 ? 9.196 1.526 11.256 1.00 91.62 94 SER A CA 1
ATOM 690 C C . SER A 1 94 ? 7.949 1.967 12.028 1.00 91.62 94 SER A C 1
ATOM 692 O O . SER A 1 94 ? 8.064 2.368 13.183 1.00 91.62 94 SER A O 1
ATOM 694 N N . LEU A 1 95 ? 6.742 1.792 11.477 1.00 89.31 95 LEU A N 1
ATOM 695 C CA . LEU A 1 95 ? 5.500 2.139 12.183 1.00 89.31 95 LEU A CA 1
ATOM 696 C C . LEU A 1 95 ? 5.273 1.317 13.453 1.00 89.31 95 LEU A C 1
ATOM 698 O O . LEU A 1 95 ? 4.695 1.818 14.418 1.00 89.31 95 LEU A O 1
ATOM 702 N N . LEU A 1 96 ? 5.677 0.050 13.444 1.00 92.62 96 LEU A N 1
ATOM 703 C CA . LEU A 1 96 ? 5.562 -0.830 14.596 1.00 92.62 96 LEU A CA 1
ATOM 704 C C . LEU A 1 96 ? 6.581 -0.457 15.686 1.00 92.62 96 LEU A C 1
ATOM 706 O O . LEU A 1 96 ? 6.280 -0.596 16.875 1.00 92.62 96 LEU A O 1
ATOM 710 N N . HIS A 1 97 ? 7.768 0.006 15.287 1.00 92.19 97 HIS A N 1
ATOM 711 C CA . HIS A 1 97 ? 8.822 0.490 16.178 1.00 92.19 97 HIS A CA 1
ATOM 712 C C . HIS A 1 97 ? 8.497 1.866 16.778 1.00 92.19 97 HIS A C 1
ATOM 714 O O . HIS A 1 97 ? 8.683 2.073 17.971 1.00 92.19 97 HIS A O 1
ATOM 720 N N . GLU A 1 98 ? 7.943 2.775 15.976 1.00 91.12 98 GLU A N 1
ATOM 721 C CA . GLU A 1 98 ? 7.571 4.146 16.355 1.00 91.12 98 GLU A CA 1
ATOM 722 C C . GLU A 1 98 ? 6.158 4.249 16.961 1.00 91.12 98 GLU A C 1
ATOM 724 O O . GLU A 1 98 ? 5.604 5.344 17.109 1.00 91.12 98 GLU A O 1
ATOM 729 N N . ALA A 1 99 ? 5.529 3.116 17.289 1.00 90.75 99 ALA A N 1
ATOM 730 C CA . ALA A 1 99 ? 4.202 3.104 17.887 1.00 90.75 99 ALA A CA 1
ATOM 731 C C . ALA A 1 99 ? 4.220 3.849 19.243 1.00 90.75 99 ALA A C 1
ATOM 733 O O . ALA A 1 99 ? 5.021 3.507 20.112 1.00 90.75 99 ALA A O 1
ATOM 734 N N . PRO A 1 100 ? 3.337 4.846 19.458 1.00 89.81 100 PRO A N 1
ATOM 735 C CA . PRO A 1 100 ? 3.381 5.702 20.645 1.00 89.81 100 PRO A CA 1
ATOM 736 C C . PRO A 1 100 ? 2.963 4.981 21.932 1.00 89.81 100 PRO A C 1
ATOM 738 O O . PRO A 1 100 ? 3.349 5.398 23.020 1.00 89.81 100 PRO A O 1
ATOM 741 N N . ASP A 1 101 ? 2.148 3.931 21.814 1.00 88.88 101 ASP A N 1
ATOM 742 C CA . ASP A 1 101 ? 1.678 3.126 22.933 1.00 88.88 101 ASP A CA 1
ATOM 743 C C . ASP A 1 101 ? 1.371 1.677 22.503 1.00 88.88 101 ASP A C 1
ATOM 745 O O . ASP A 1 101 ? 1.263 1.344 21.313 1.00 88.88 101 ASP A O 1
ATOM 749 N N . ASP A 1 102 ? 1.189 0.809 23.500 1.00 88.94 102 ASP A N 1
ATOM 750 C CA . ASP A 1 102 ? 0.845 -0.602 23.301 1.00 88.94 102 ASP A CA 1
ATOM 751 C C . ASP A 1 102 ? -0.513 -0.795 22.617 1.00 88.94 102 ASP A C 1
ATOM 753 O O . ASP A 1 102 ? -0.749 -1.828 21.988 1.00 88.94 102 ASP A O 1
ATOM 757 N N . ARG A 1 103 ? -1.418 0.192 22.693 1.00 85.88 103 ARG A N 1
ATOM 758 C CA . ARG A 1 103 ? -2.734 0.109 22.045 1.00 85.88 103 ARG A CA 1
ATOM 759 C C . ARG A 1 103 ? -2.584 0.210 20.534 1.00 85.88 103 ARG A C 1
ATOM 761 O O . ARG A 1 103 ? -3.155 -0.599 19.806 1.00 85.88 103 ARG A O 1
ATOM 768 N N . VAL A 1 104 ? -1.806 1.177 20.056 1.00 87.94 104 VAL A N 1
ATOM 769 C CA . VAL A 1 104 ? -1.506 1.367 18.636 1.00 87.94 104 VAL A CA 1
ATOM 770 C C . VAL A 1 104 ? -0.710 0.181 18.103 1.00 87.94 104 VAL A C 1
ATOM 772 O O . VAL A 1 104 ? -1.051 -0.354 17.045 1.00 87.94 104 VAL A O 1
ATOM 775 N N . ARG A 1 105 ? 0.294 -0.284 18.855 1.00 91.38 105 ARG A N 1
ATOM 776 C CA . ARG A 1 105 ? 1.071 -1.476 18.500 1.00 91.38 105 ARG A CA 1
ATOM 777 C C . ARG A 1 105 ? 0.182 -2.719 18.405 1.00 91.38 105 ARG A C 1
ATOM 779 O O . ARG A 1 105 ? 0.219 -3.428 17.401 1.00 91.38 105 ARG A O 1
ATOM 786 N N . GLY A 1 106 ? -0.662 -2.951 19.410 1.00 90.69 106 GLY A N 1
ATOM 787 C CA . GLY A 1 106 ? -1.622 -4.053 19.435 1.00 90.69 106 GLY A CA 1
ATOM 788 C C . GLY A 1 106 ? -2.611 -3.992 18.272 1.00 90.69 106 GLY A C 1
ATOM 789 O O . GLY A 1 106 ? -2.854 -5.009 17.625 1.00 90.69 106 GLY A O 1
ATOM 790 N N . ARG A 1 107 ? -3.117 -2.796 17.936 1.00 91.00 107 ARG A N 1
ATOM 791 C CA . ARG A 1 107 ? -3.973 -2.582 16.760 1.00 91.00 107 ARG A CA 1
ATOM 792 C C . ARG A 1 107 ? -3.258 -2.988 15.476 1.00 91.00 107 ARG A C 1
ATOM 794 O O . ARG A 1 107 ? -3.825 -3.772 14.723 1.00 91.00 107 ARG A O 1
ATOM 801 N N . LEU A 1 108 ? -2.048 -2.475 15.227 1.00 91.88 108 LEU A N 1
ATOM 802 C CA . LEU A 1 108 ? -1.265 -2.801 14.027 1.00 91.88 108 LEU A CA 1
ATOM 803 C C . LEU A 1 108 ? -1.058 -4.312 13.872 1.00 91.88 108 LEU A C 1
ATOM 805 O O . LEU A 1 108 ? -1.259 -4.846 12.786 1.00 91.88 108 LEU A O 1
ATOM 809 N N . LEU A 1 109 ? -0.714 -5.009 14.956 1.00 92.44 109 LEU A N 1
ATOM 810 C CA . LEU A 1 109 ? -0.551 -6.464 14.941 1.00 92.44 109 LEU A CA 1
ATOM 811 C C . LEU A 1 109 ? -1.876 -7.184 14.663 1.00 92.44 109 LEU A C 1
ATOM 813 O O . LEU A 1 109 ? -1.920 -8.107 13.851 1.00 92.44 109 LEU A O 1
ATOM 817 N N . ALA A 1 110 ? -2.969 -6.740 15.288 1.00 90.50 110 ALA A N 1
ATOM 818 C CA . ALA A 1 110 ? -4.286 -7.335 15.100 1.00 90.50 110 ALA A CA 1
ATOM 819 C C . ALA A 1 110 ? -4.772 -7.212 13.647 1.00 90.50 110 ALA A C 1
ATOM 821 O O . ALA A 1 110 ? -5.256 -8.190 13.073 1.00 90.50 110 ALA A O 1
ATOM 822 N N . VAL A 1 111 ? -4.609 -6.041 13.023 1.00 90.75 111 VAL A N 1
ATOM 823 C CA . VAL A 1 111 ? -5.055 -5.799 11.638 1.00 90.75 111 VAL A CA 1
ATOM 824 C C . VAL A 1 111 ? -4.142 -6.418 10.577 1.00 90.75 111 VAL A C 1
ATOM 826 O O . VAL A 1 111 ? -4.528 -6.472 9.411 1.00 90.75 111 VAL A O 1
ATOM 829 N N . SER A 1 112 ? -2.959 -6.886 10.971 1.00 90.88 112 SER A N 1
ATOM 830 C CA . SER A 1 112 ? -2.026 -7.633 10.118 1.00 90.88 112 SER A CA 1
ATOM 831 C C . SER A 1 112 ? -2.110 -9.147 10.333 1.00 90.88 112 SER A C 1
ATOM 833 O O . SER A 1 112 ? -1.338 -9.897 9.740 1.00 90.88 112 SER A O 1
ATOM 835 N N . SER A 1 113 ? -3.033 -9.623 11.175 1.00 90.62 113 SER A N 1
ATOM 836 C CA . SER A 1 113 ? -3.249 -11.060 11.365 1.00 90.62 113 SER A CA 1
ATOM 837 C C . SER A 1 113 ? -3.897 -11.699 10.121 1.00 90.62 113 SER A C 1
ATOM 839 O O . SER A 1 113 ? -4.663 -11.018 9.426 1.00 90.62 113 SER A O 1
ATOM 841 N N . PRO A 1 114 ? -3.639 -12.991 9.832 1.00 85.00 114 PRO A N 1
ATOM 842 C CA . PRO A 1 114 ? -4.078 -13.650 8.596 1.00 85.00 114 PRO A CA 1
ATOM 843 C C . PRO A 1 114 ? -5.577 -13.518 8.286 1.00 85.00 114 PRO A C 1
ATOM 845 O O . PRO A 1 114 ? -5.947 -13.260 7.143 1.00 85.00 114 PRO A O 1
ATOM 848 N N . ASP A 1 115 ? -6.437 -13.606 9.304 1.00 84.06 115 ASP A N 1
ATOM 849 C CA . ASP A 1 115 ? -7.897 -13.621 9.128 1.00 84.06 115 ASP A CA 1
ATOM 850 C C . ASP A 1 115 ? -8.546 -12.230 9.206 1.00 84.06 115 ASP A C 1
ATOM 852 O O . ASP A 1 115 ? -9.723 -12.059 8.879 1.00 84.06 115 ASP A O 1
ATOM 856 N N . SER A 1 116 ? -7.780 -11.194 9.567 1.00 83.94 116 SER A N 1
ATOM 857 C CA . SER A 1 116 ? -8.272 -9.809 9.697 1.00 83.94 116 SER A CA 1
ATOM 858 C C . SER A 1 116 ? -8.763 -9.189 8.382 1.00 83.94 116 SER A C 1
ATOM 860 O O . SER A 1 116 ? -9.330 -8.092 8.369 1.00 83.94 116 SER A O 1
ATOM 862 N N . VAL A 1 117 ? -8.507 -9.865 7.261 1.00 83.06 117 VAL A N 1
ATOM 863 C CA . VAL A 1 117 ? -8.782 -9.395 5.901 1.00 83.06 117 VAL A CA 1
ATOM 864 C C . VAL A 1 117 ? -9.917 -10.147 5.222 1.00 83.06 117 VAL A C 1
ATOM 866 O O . VAL A 1 117 ? -10.356 -9.720 4.158 1.00 83.06 117 VAL A O 1
ATOM 869 N N . ALA A 1 118 ? -10.417 -11.234 5.820 1.00 83.56 118 ALA A N 1
ATOM 870 C CA . ALA A 1 118 ? -11.378 -12.129 5.177 1.00 83.56 118 ALA A CA 1
ATOM 871 C C . ALA A 1 118 ? -12.620 -11.378 4.668 1.00 83.56 118 ALA A C 1
ATOM 873 O O . ALA A 1 118 ? -13.030 -11.556 3.525 1.00 83.56 118 ALA A O 1
ATOM 874 N N . ARG A 1 119 ? -13.162 -10.458 5.479 1.00 74.19 119 ARG A N 1
ATOM 875 C CA . ARG A 1 119 ? -14.319 -9.631 5.096 1.00 74.19 119 ARG A CA 1
ATOM 876 C C . ARG A 1 119 ? -14.006 -8.535 4.076 1.00 74.19 119 ARG A C 1
ATOM 878 O O . ARG A 1 119 ? -14.903 -8.151 3.342 1.00 74.19 119 ARG A O 1
ATOM 885 N N . LEU A 1 120 ? -12.772 -8.029 4.022 1.00 80.25 120 LEU A N 1
ATOM 886 C CA . LEU A 1 120 ? -12.373 -7.022 3.027 1.00 80.25 120 LEU A CA 1
ATOM 887 C C . LEU A 1 120 ? -12.109 -7.645 1.652 1.00 80.25 120 LEU A C 1
ATOM 889 O O . LEU A 1 120 ? -12.289 -6.979 0.641 1.00 80.25 120 LEU A O 1
ATOM 893 N N . ASN A 1 121 ? -11.703 -8.916 1.620 1.00 82.50 121 ASN A N 1
ATOM 894 C CA . ASN A 1 121 ? -11.472 -9.663 0.385 1.00 82.50 121 ASN A CA 1
ATOM 895 C C . ASN A 1 121 ? -12.727 -10.396 -0.122 1.00 82.50 121 ASN A C 1
ATOM 897 O O . ASN A 1 121 ? -12.711 -10.931 -1.230 1.00 82.50 121 ASN A O 1
ATOM 901 N N . ALA A 1 122 ? -13.794 -10.465 0.678 1.00 85.44 122 ALA A N 1
ATOM 902 C CA . ALA A 1 122 ? -15.040 -11.104 0.278 1.00 85.44 122 ALA A CA 1
ATOM 903 C C . ALA A 1 122 ? -15.744 -10.284 -0.814 1.00 85.44 122 ALA A C 1
ATOM 905 O O . ALA A 1 122 ? -15.862 -9.063 -0.714 1.00 85.44 122 ALA A O 1
ATOM 906 N N . ALA A 1 123 ? -16.253 -10.961 -1.846 1.00 86.75 123 ALA A N 1
ATOM 907 C CA . ALA A 1 123 ? -17.085 -10.311 -2.852 1.00 86.75 123 ALA A CA 1
ATOM 908 C C . ALA A 1 123 ? -18.378 -9.776 -2.199 1.00 86.75 123 ALA A C 1
ATOM 910 O O . ALA A 1 123 ? -19.007 -10.509 -1.426 1.00 86.75 123 ALA A O 1
ATOM 911 N N . PRO A 1 124 ? -18.813 -8.538 -2.504 1.00 87.06 124 PRO A N 1
ATOM 912 C CA . PRO A 1 124 ? -20.011 -7.949 -1.912 1.00 87.06 124 PRO A CA 1
ATOM 913 C C . PRO A 1 124 ? -21.276 -8.572 -2.524 1.00 87.06 124 PRO A C 1
ATOM 915 O O . PRO A 1 124 ? -21.905 -8.013 -3.418 1.00 87.06 124 PRO A O 1
ATOM 918 N N . ILE A 1 125 ? -21.641 -9.767 -2.056 1.00 90.31 125 ILE A N 1
ATOM 919 C CA . ILE A 1 125 ? -22.802 -10.527 -2.529 1.00 90.31 125 ILE A CA 1
ATOM 920 C C . ILE A 1 125 ? -23.919 -10.425 -1.488 1.00 90.31 125 ILE A C 1
ATOM 922 O O . ILE A 1 125 ? -23.851 -11.038 -0.420 1.00 90.31 125 ILE A O 1
ATOM 926 N N . THR A 1 126 ? -24.964 -9.656 -1.802 1.00 87.81 126 THR A N 1
ATOM 927 C CA . THR A 1 126 ? -26.085 -9.391 -0.884 1.00 87.81 126 THR A CA 1
ATOM 928 C C . THR A 1 126 ? -26.848 -10.659 -0.501 1.00 87.81 126 THR A C 1
ATOM 930 O O . THR A 1 126 ? -27.169 -10.838 0.669 1.00 87.81 126 THR A O 1
ATOM 933 N N . SER A 1 127 ? -27.083 -11.576 -1.446 1.00 91.38 127 SER A N 1
ATOM 934 C CA . SER A 1 127 ? -27.813 -12.830 -1.195 1.00 91.38 127 SER A CA 1
ATOM 935 C C . SER A 1 127 ? -27.105 -13.783 -0.226 1.00 91.38 127 SER A C 1
ATOM 937 O O . SER A 1 127 ? -27.757 -14.627 0.377 1.00 91.38 127 SER A O 1
ATOM 939 N N . LEU A 1 128 ? -25.788 -13.637 -0.054 1.00 87.56 128 LEU A N 1
ATOM 940 C CA . LEU A 1 128 ? -24.977 -14.426 0.879 1.00 87.56 128 LEU A CA 1
ATOM 941 C C . LEU A 1 128 ? -24.669 -13.667 2.181 1.00 87.56 128 LEU A C 1
ATOM 943 O O . LEU A 1 128 ? -23.882 -14.143 2.995 1.00 87.56 128 LEU A O 1
ATOM 947 N N . GLY A 1 129 ? -25.229 -12.464 2.369 1.00 84.94 129 GLY A N 1
ATOM 948 C CA . GLY A 1 129 ? -24.944 -11.618 3.532 1.00 84.94 129 GLY A CA 1
ATOM 949 C C . GLY A 1 129 ? -23.500 -11.101 3.599 1.00 84.94 129 GLY A C 1
ATOM 950 O O . GLY A 1 129 ? -23.049 -10.686 4.664 1.00 84.94 129 GLY A O 1
ATOM 951 N N . LEU A 1 130 ? -22.761 -11.131 2.482 1.00 84.56 130 LEU A N 1
ATOM 952 C CA . LEU A 1 130 ? -21.365 -10.674 2.405 1.00 84.56 130 LEU A CA 1
ATOM 953 C C . LEU A 1 130 ? -21.247 -9.171 2.118 1.00 84.56 130 LEU A C 1
ATOM 955 O O . LEU A 1 130 ? -20.184 -8.582 2.307 1.00 84.56 130 LEU A O 1
ATOM 959 N N . CYS A 1 131 ? -22.332 -8.542 1.663 1.00 87.06 131 CYS A N 1
ATOM 960 C CA . CYS A 1 131 ? -22.377 -7.105 1.432 1.00 87.06 131 CYS A CA 1
ATOM 961 C C . CYS A 1 131 ? -22.462 -6.351 2.769 1.00 87.06 131 CYS A C 1
ATOM 963 O O . CYS A 1 131 ? -23.428 -6.496 3.519 1.00 87.06 131 CYS A O 1
ATOM 965 N N . MET A 1 132 ? -21.443 -5.547 3.073 1.00 84.19 132 MET A N 1
ATOM 966 C CA . MET A 1 132 ? -21.429 -4.683 4.252 1.00 84.19 132 MET A CA 1
ATOM 967 C C . MET A 1 132 ? -22.111 -3.349 3.944 1.00 84.19 132 MET A C 1
ATOM 969 O O . MET A 1 132 ? -21.884 -2.762 2.891 1.00 84.19 132 MET A O 1
ATOM 973 N N . HIS A 1 133 ? -22.897 -2.839 4.891 1.00 85.88 133 HIS A N 1
ATOM 974 C CA . HIS A 1 133 ? -23.475 -1.499 4.795 1.00 85.88 133 HIS A CA 1
ATOM 975 C C . HIS A 1 133 ? -22.384 -0.419 4.914 1.00 85.88 133 HIS A C 1
ATOM 977 O O . HIS A 1 133 ? -21.402 -0.604 5.639 1.00 85.88 133 HIS A O 1
ATOM 983 N N . ASP A 1 134 ? -22.582 0.740 4.284 1.00 87.38 134 ASP A N 1
ATOM 984 C CA . ASP A 1 134 ? -21.618 1.852 4.270 1.00 87.38 134 ASP A CA 1
ATOM 985 C C . ASP A 1 134 ? -21.147 2.263 5.668 1.00 87.38 134 ASP A C 1
ATOM 987 O O . ASP A 1 134 ? -19.967 2.532 5.892 1.00 87.38 134 ASP A O 1
ATOM 991 N N . SER A 1 135 ? -22.056 2.289 6.645 1.00 84.81 135 SER A N 1
ATOM 992 C CA . SER A 1 135 ? -21.713 2.589 8.041 1.00 84.81 135 SER A CA 1
ATOM 993 C C . SER A 1 135 ? -20.777 1.541 8.650 1.00 84.81 135 SER A C 1
ATOM 995 O O . SER A 1 135 ? -19.823 1.908 9.333 1.00 84.81 135 SER A O 1
ATOM 997 N N . THR A 1 136 ? -20.994 0.256 8.365 1.00 83.94 136 THR A N 1
ATOM 998 C CA . THR A 1 136 ? -20.126 -0.842 8.808 1.00 83.94 136 THR A CA 1
ATOM 999 C C . THR A 1 136 ? -18.753 -0.730 8.160 1.00 83.94 136 THR A C 1
ATOM 1001 O O . THR A 1 136 ? -17.748 -0.847 8.858 1.00 83.94 136 THR A O 1
ATOM 1004 N N . ILE A 1 137 ? -18.696 -0.441 6.855 1.00 86.44 137 ILE A N 1
ATOM 1005 C CA . ILE A 1 137 ? -17.433 -0.240 6.130 1.00 86.44 137 ILE A CA 1
ATOM 1006 C C . ILE A 1 137 ? -16.662 0.934 6.737 1.00 86.44 137 ILE A C 1
ATOM 1008 O O . ILE A 1 137 ? -15.487 0.791 7.070 1.00 86.44 137 ILE A O 1
ATOM 1012 N N . ARG A 1 138 ? -17.319 2.080 6.949 1.00 87.75 138 ARG A N 1
ATOM 1013 C CA . ARG A 1 138 ? -16.698 3.274 7.541 1.00 87.75 138 ARG A CA 1
ATOM 1014 C C . ARG A 1 138 ? -16.139 2.998 8.933 1.00 87.75 138 ARG A C 1
ATOM 1016 O O . ARG A 1 138 ? -14.988 3.343 9.193 1.00 87.75 138 ARG A O 1
ATOM 1023 N N . SER A 1 139 ? -16.912 2.349 9.803 1.00 84.12 139 SER A N 1
ATOM 1024 C CA . SER A 1 139 ? -16.455 1.975 11.144 1.00 84.12 139 SER A CA 1
ATOM 1025 C C . SER A 1 139 ? -15.301 0.977 11.095 1.00 84.12 139 SER A C 1
ATOM 1027 O O . SER A 1 139 ? -14.313 1.157 11.800 1.00 84.12 139 SER A O 1
ATOM 1029 N N . ALA A 1 140 ? -15.373 -0.040 10.233 1.00 85.06 140 ALA A N 1
ATOM 1030 C CA . ALA A 1 140 ? -14.313 -1.033 10.084 1.00 85.06 140 ALA A CA 1
ATOM 1031 C C . ALA A 1 140 ? -13.003 -0.403 9.590 1.00 85.06 140 ALA A C 1
ATOM 1033 O O . ALA A 1 140 ? -11.943 -0.680 10.147 1.00 85.06 140 ALA A O 1
ATOM 1034 N N . VAL A 1 141 ? -13.071 0.485 8.592 1.00 89.44 141 VAL A N 1
ATOM 1035 C CA . VAL A 1 141 ? -11.914 1.244 8.096 1.00 89.44 141 VAL A CA 1
ATOM 1036 C C . VAL A 1 141 ? -11.346 2.146 9.190 1.00 89.44 141 VAL A C 1
ATOM 1038 O O . VAL A 1 141 ? -10.133 2.158 9.402 1.00 89.44 141 VAL A O 1
ATOM 1041 N N . ALA A 1 142 ? -12.205 2.860 9.921 1.00 89.75 142 ALA A N 1
ATOM 1042 C CA . ALA A 1 142 ? -11.773 3.728 11.007 1.00 89.75 142 ALA A CA 1
ATOM 1043 C C . ALA A 1 142 ? -11.077 2.938 12.125 1.00 89.75 142 ALA A C 1
ATOM 1045 O O . ALA A 1 142 ? -9.968 3.300 12.505 1.00 89.75 142 ALA A O 1
ATOM 1046 N N . VAL A 1 143 ? -11.638 1.811 12.578 1.00 87.12 143 VAL A N 1
ATOM 1047 C CA . VAL A 1 143 ? -10.988 0.925 13.561 1.00 87.12 143 VAL A CA 1
ATOM 1048 C C . VAL A 1 143 ? -9.662 0.387 13.022 1.00 87.12 143 VAL A C 1
ATOM 1050 O O . VAL A 1 143 ? -8.657 0.414 13.733 1.00 87.12 143 VAL A O 1
ATOM 1053 N N . ARG A 1 144 ? -9.627 -0.054 11.757 1.00 90.00 144 ARG A N 1
ATOM 1054 C CA . ARG A 1 144 ? -8.426 -0.619 11.127 1.00 90.00 144 ARG A CA 1
ATOM 1055 C C . ARG A 1 144 ? -7.267 0.377 11.130 1.00 90.00 144 ARG A C 1
ATOM 1057 O O . ARG A 1 144 ? -6.160 0.026 11.527 1.00 90.00 144 ARG A O 1
ATOM 1064 N N . LEU A 1 145 ? -7.535 1.624 10.746 1.00 91.19 145 LEU A N 1
ATOM 1065 C CA . LEU A 1 145 ? -6.553 2.715 10.706 1.00 91.19 145 LEU A CA 1
ATOM 1066 C C . LEU A 1 145 ? -6.372 3.424 12.067 1.00 91.19 145 LEU A C 1
ATOM 1068 O O . LEU A 1 145 ? -5.538 4.320 12.193 1.00 91.19 145 LEU A O 1
ATOM 1072 N N . GLY A 1 146 ? -7.165 3.031 13.074 1.00 90.44 146 GLY A N 1
ATOM 1073 C CA . GLY A 1 146 ? -7.387 3.704 14.361 1.00 90.44 146 GLY A CA 1
ATOM 1074 C C . GLY A 1 146 ? -7.612 5.204 14.245 1.00 90.44 146 GLY A C 1
ATOM 1075 O O . GLY A 1 146 ? -6.967 6.003 14.921 1.00 90.44 146 GLY A O 1
ATOM 1076 N N . LEU A 1 147 ? -8.541 5.549 13.366 1.00 91.06 147 LEU A N 1
ATOM 1077 C CA . LEU A 1 147 ? -9.187 6.844 13.293 1.00 91.06 147 LEU A CA 1
ATOM 1078 C C . LEU A 1 147 ? -10.338 6.917 14.310 1.00 91.06 147 LEU A C 1
ATOM 1080 O O . LEU A 1 147 ? -10.873 5.876 14.705 1.00 91.06 147 LEU A O 1
ATOM 1084 N N . PRO A 1 148 ? -10.771 8.129 14.695 1.00 89.25 148 PRO A N 1
ATOM 1085 C CA . PRO A 1 148 ? -11.978 8.304 15.490 1.00 89.25 148 PRO A CA 1
ATOM 1086 C C . PRO A 1 148 ? -13.199 7.671 14.807 1.00 89.25 148 PRO A C 1
ATOM 1088 O O . PRO A 1 148 ? -13.496 7.967 13.649 1.00 89.25 148 PRO A O 1
ATOM 1091 N N . THR A 1 149 ? -13.909 6.805 15.526 1.00 86.44 149 THR A N 1
ATOM 1092 C CA . THR A 1 149 ? -15.126 6.120 15.056 1.00 86.44 149 THR A CA 1
ATOM 1093 C C . THR A 1 149 ? -16.388 6.815 15.555 1.00 86.44 149 THR A C 1
ATOM 1095 O O . THR A 1 149 ? -17.408 6.829 14.866 1.00 86.44 149 THR A O 1
ATOM 1098 N N . CYS A 1 150 ? -16.322 7.419 16.741 1.00 83.75 150 CYS A N 1
ATOM 1099 C CA . CYS A 1 150 ? -17.432 8.122 17.367 1.00 83.75 150 CYS A CA 1
ATOM 1100 C C . CYS A 1 150 ? -16.948 9.262 18.269 1.00 83.75 150 CYS A C 1
ATOM 1102 O O . CYS A 1 150 ? -15.780 9.343 18.643 1.00 83.75 150 CYS A O 1
ATOM 1104 N N . LEU A 1 151 ? -17.872 10.140 18.659 1.00 86.69 151 LEU A N 1
ATOM 1105 C CA . LEU A 1 151 ? -17.633 11.072 19.760 1.00 86.69 151 LEU A CA 1
ATOM 1106 C C . LEU A 1 151 ? -17.657 10.316 21.099 1.00 86.69 151 LEU A C 1
ATOM 1108 O O . LEU A 1 151 ? -18.415 9.349 21.217 1.00 86.69 151 LEU A O 1
ATOM 1112 N N . PRO A 1 152 ? -16.887 10.743 22.117 1.00 87.19 152 PRO A N 1
ATOM 1113 C CA . PRO A 1 152 ? -16.944 10.128 23.437 1.00 87.19 152 PRO A CA 1
ATOM 1114 C C . PRO A 1 152 ? -18.343 10.254 24.031 1.00 87.19 152 PRO A C 1
ATOM 1116 O O . PRO A 1 152 ? -18.941 11.330 23.992 1.00 87.19 152 PRO A O 1
ATOM 1119 N N . HIS A 1 153 ? -18.877 9.158 24.558 1.00 84.12 153 HIS A N 1
ATOM 1120 C CA . HIS A 1 153 ? -20.230 9.122 25.105 1.00 84.12 153 HIS A CA 1
ATOM 1121 C C . HIS A 1 153 ? -20.392 7.983 26.121 1.00 84.12 153 HIS A C 1
ATOM 1123 O O . HIS A 1 153 ? -19.673 6.982 26.049 1.00 84.12 153 HIS A O 1
ATOM 1129 N N . PRO A 1 154 ? -21.355 8.083 27.053 1.00 85.81 154 PRO A N 1
ATOM 1130 C CA . PRO A 1 154 ? -21.714 6.960 27.904 1.00 85.81 154 PRO A CA 1
ATOM 1131 C C . PRO A 1 154 ? -22.403 5.864 27.082 1.00 85.81 154 PRO A C 1
ATOM 1133 O O . PRO A 1 154 ? -23.319 6.119 26.294 1.00 85.81 154 PRO A O 1
ATOM 1136 N N . CYS A 1 155 ? -21.981 4.619 27.287 1.00 83.06 155 CYS A N 1
ATOM 1137 C CA . CYS A 1 155 ? -22.586 3.450 26.672 1.00 83.06 155 CYS A CA 1
ATOM 1138 C C . CYS A 1 155 ? -24.048 3.322 27.101 1.00 83.06 155 CYS A C 1
ATOM 1140 O O . CYS A 1 155 ? -24.355 3.274 28.290 1.00 83.06 155 CYS A O 1
ATOM 1142 N N . ARG A 1 156 ? -24.954 3.170 26.134 1.00 81.31 156 ARG A N 1
ATOM 1143 C CA . ARG A 1 156 ? -26.392 3.033 26.412 1.00 81.31 156 ARG A CA 1
ATOM 1144 C C . ARG A 1 156 ? -26.759 1.739 27.149 1.00 81.31 156 ARG A C 1
ATOM 1146 O O . ARG A 1 156 ? -27.842 1.667 27.712 1.00 81.31 156 ARG A O 1
ATOM 1153 N N . LEU A 1 157 ? -25.884 0.729 27.133 1.00 82.50 157 LEU A N 1
ATOM 1154 C CA . LEU A 1 157 ? -26.133 -0.577 27.753 1.00 82.50 157 LEU A CA 1
ATOM 1155 C C . LEU A 1 157 ? -25.588 -0.678 29.181 1.00 82.50 157 LEU A C 1
ATOM 1157 O O . LEU A 1 157 ? -26.264 -1.212 30.053 1.00 82.50 157 LEU A O 1
ATOM 1161 N N . CYS A 1 158 ? -24.364 -0.201 29.421 1.00 81.44 158 CYS A N 1
ATOM 1162 C CA . CYS A 1 158 ? -23.686 -0.353 30.715 1.00 81.44 158 CYS A CA 1
ATOM 1163 C C . CYS A 1 158 ? -23.307 0.972 31.389 1.00 81.44 158 CYS A C 1
ATOM 1165 O O . CYS A 1 158 ? -22.765 0.953 32.489 1.00 81.44 158 CYS A O 1
ATOM 1167 N N . GLY A 1 159 ? -23.531 2.117 30.738 1.00 82.50 159 GLY A N 1
ATOM 1168 C CA . GLY A 1 159 ? -23.161 3.442 31.245 1.00 82.50 159 GLY A CA 1
ATOM 1169 C C . GLY A 1 159 ? -21.662 3.761 31.210 1.00 82.50 159 GLY A C 1
ATOM 1170 O O . GLY A 1 159 ? -21.287 4.902 31.460 1.00 82.50 159 GLY A O 1
ATOM 1171 N N . ALA A 1 160 ? -20.794 2.795 30.882 1.00 82.94 160 ALA A N 1
ATOM 1172 C CA . ALA A 1 160 ? -19.350 3.013 30.808 1.00 82.94 160 ALA A CA 1
ATOM 1173 C C . ALA A 1 160 ? -18.979 4.004 29.696 1.00 82.94 160 ALA A C 1
ATOM 1175 O O . ALA A 1 160 ? -19.624 4.040 28.648 1.00 82.94 160 ALA A O 1
ATOM 1176 N N . ASN A 1 161 ? -17.922 4.787 29.909 1.00 84.50 161 ASN A N 1
ATOM 1177 C CA . ASN A 1 161 ? -17.495 5.780 28.932 1.00 84.50 161 ASN A CA 1
ATOM 1178 C C . ASN A 1 161 ? -16.813 5.110 27.730 1.00 84.50 161 ASN A C 1
ATOM 1180 O O . ASN A 1 161 ? -15.867 4.333 27.891 1.00 84.50 161 ASN A O 1
ATOM 1184 N N . VAL A 1 162 ? -17.306 5.429 26.537 1.00 83.56 162 VAL A N 1
ATOM 1185 C CA . VAL A 1 162 ? -16.719 5.048 25.251 1.00 83.56 162 VAL A CA 1
ATOM 1186 C C . VAL A 1 162 ? -15.773 6.163 24.819 1.00 83.56 162 VAL A C 1
ATOM 1188 O O . VAL A 1 162 ? -16.154 7.335 24.839 1.00 83.56 162 VAL A O 1
ATOM 1191 N N . ASP A 1 163 ? -14.543 5.816 24.445 1.00 84.06 163 ASP A N 1
ATOM 1192 C CA . ASP A 1 163 ? -13.582 6.777 23.904 1.00 84.06 163 ASP A CA 1
ATOM 1193 C C . ASP A 1 163 ? -13.816 7.067 22.407 1.00 84.06 163 ASP A C 1
ATOM 1195 O O . ASP A 1 163 ? -14.713 6.520 21.765 1.00 84.06 163 ASP A O 1
ATOM 1199 N N . GLN A 1 164 ? -13.003 7.951 21.824 1.00 85.56 164 GLN A N 1
ATOM 1200 C CA . GLN A 1 164 ? -13.137 8.334 20.411 1.00 85.56 164 GLN A CA 1
ATOM 1201 C C . GLN A 1 164 ? -12.880 7.180 19.432 1.00 85.56 164 GLN A C 1
ATOM 1203 O O . GLN A 1 164 ? -13.325 7.233 18.287 1.00 85.56 164 GLN A O 1
ATOM 1208 N N . LEU A 1 165 ? -12.162 6.142 19.866 1.00 81.38 165 LEU A N 1
ATOM 1209 C CA . LEU A 1 165 ? -11.867 4.956 19.064 1.00 81.38 165 LEU A CA 1
ATOM 1210 C C . LEU A 1 165 ? -12.980 3.907 19.174 1.00 81.38 165 LEU A C 1
ATOM 1212 O O . LEU A 1 165 ? -12.877 2.834 18.581 1.00 81.38 165 LEU A O 1
ATOM 1216 N N . GLY A 1 166 ? -14.049 4.199 19.919 1.00 73.75 166 GLY A N 1
ATOM 1217 C CA . GLY A 1 166 ? -15.113 3.244 20.187 1.00 73.75 166 GLY A CA 1
ATOM 1218 C C . GLY A 1 166 ? -14.680 2.172 21.183 1.00 73.75 166 GLY A C 1
ATOM 1219 O O . GLY A 1 166 ? -15.320 1.135 21.276 1.00 73.75 166 GLY A O 1
ATOM 1220 N N . THR A 1 167 ? -13.591 2.375 21.925 1.00 71.62 167 THR A N 1
ATOM 1221 C CA . THR A 1 167 ? -13.168 1.440 22.967 1.00 71.62 167 THR A CA 1
ATOM 1222 C C . THR A 1 167 ? -13.887 1.791 24.261 1.00 71.62 167 THR A C 1
ATOM 1224 O O . THR A 1 167 ? -13.914 2.944 24.693 1.00 71.62 167 THR A O 1
ATOM 1227 N N . LEU A 1 168 ? -14.473 0.788 24.904 1.00 67.06 168 LEU A N 1
ATOM 1228 C CA . LEU A 1 168 ? -14.992 0.932 26.258 1.00 67.06 168 LEU A CA 1
ATOM 1229 C C . LEU A 1 168 ? -13.827 0.801 27.230 1.00 67.06 168 LEU A C 1
ATOM 1231 O O . LEU A 1 168 ? -13.086 -0.182 27.172 1.00 67.06 168 LEU A O 1
ATOM 1235 N N . ALA A 1 169 ? -13.682 1.757 28.146 1.00 52.97 169 ALA A N 1
ATOM 1236 C CA . ALA A 1 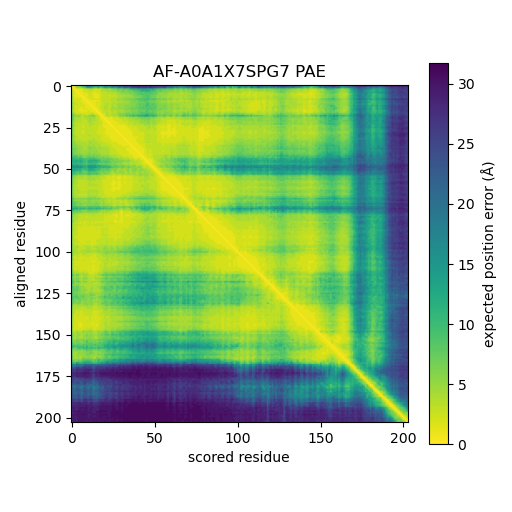169 ? -12.826 1.539 29.302 1.00 52.97 169 ALA A CA 1
ATOM 1237 C C . ALA A 1 169 ? -13.381 0.323 30.059 1.00 52.97 169 ALA A C 1
ATOM 1239 O O . ALA A 1 169 ? -14.520 0.355 30.529 1.00 52.97 169 ALA A O 1
ATOM 1240 N N . PHE A 1 170 ? -12.608 -0.762 30.130 1.00 47.22 170 PHE A N 1
ATOM 1241 C CA . PHE A 1 170 ? -12.947 -1.933 30.931 1.00 47.22 170 PHE A CA 1
ATOM 1242 C C . PHE A 1 170 ? -13.023 -1.511 32.404 1.00 47.22 170 PHE A C 1
ATOM 1244 O O . PHE A 1 170 ? -12.037 -1.559 33.132 1.00 47.22 170 PHE A O 1
ATOM 1251 N N . THR A 1 171 ? -14.191 -1.078 32.869 1.00 37.34 171 THR A N 1
ATOM 1252 C CA . THR A 1 171 ? -14.486 -1.065 34.296 1.00 37.34 171 THR A CA 1
ATOM 1253 C C . THR A 1 171 ? -14.974 -2.464 34.645 1.00 37.34 171 THR A C 1
ATOM 1255 O O . THR A 1 171 ? -15.907 -2.988 34.039 1.00 37.34 171 THR A O 1
ATOM 1258 N N . ALA A 1 172 ? -14.287 -3.110 35.588 1.00 38.69 172 ALA A N 1
ATOM 1259 C CA . ALA A 1 172 ? -14.534 -4.469 36.064 1.00 38.69 172 ALA A CA 1
ATOM 1260 C C . ALA A 1 172 ? -15.869 -4.600 36.834 1.00 38.69 172 ALA A C 1
ATOM 1262 O O . ALA A 1 172 ? -15.906 -5.007 37.992 1.00 38.69 172 ALA A O 1
ATOM 1263 N N . ARG A 1 173 ? -16.984 -4.210 36.212 1.00 39.84 173 ARG A N 1
ATOM 1264 C CA . ARG A 1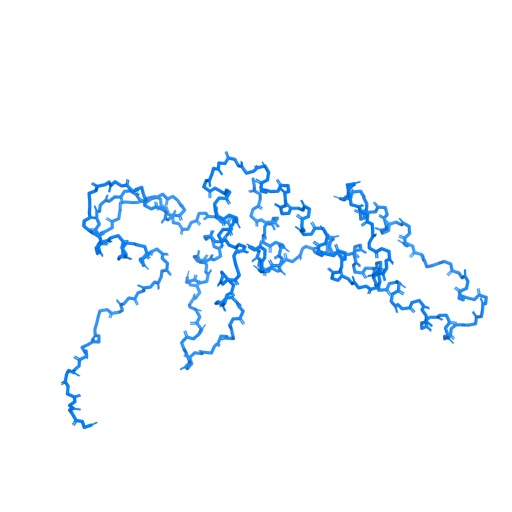 173 ? -18.346 -4.373 36.723 1.00 39.84 173 ARG A CA 1
ATOM 1265 C C . ARG A 1 173 ? -19.263 -4.755 35.570 1.00 39.84 173 ARG A C 1
ATOM 1267 O O . ARG A 1 173 ? -19.952 -3.922 34.996 1.00 39.84 173 ARG A O 1
ATOM 1274 N N . GLY A 1 174 ? -19.271 -6.033 35.222 1.00 39.47 174 GLY A N 1
ATOM 1275 C CA . GLY A 1 174 ? -20.249 -6.551 34.277 1.00 39.47 174 GLY A CA 1
ATOM 1276 C C . GLY A 1 174 ? -19.989 -8.005 33.952 1.00 39.47 174 GLY A C 1
ATOM 1277 O O . GLY A 1 174 ? -19.011 -8.324 33.287 1.00 39.47 174 GLY A O 1
ATOM 1278 N N . ASN A 1 175 ? -20.877 -8.874 34.430 1.00 41.38 175 ASN A N 1
ATOM 1279 C CA . ASN A 1 175 ? -20.922 -10.291 34.095 1.00 41.38 175 ASN A CA 1
ATOM 1280 C C . ASN A 1 175 ? -20.701 -10.508 32.583 1.00 41.38 175 ASN A C 1
ATOM 1282 O O . ASN A 1 175 ? -21.288 -9.799 31.759 1.00 41.38 175 ASN A O 1
ATOM 1286 N N . GLY A 1 176 ? -19.888 -11.515 32.237 1.00 47.38 176 GLY A N 1
ATOM 1287 C CA . GLY A 1 176 ? -19.422 -11.865 30.883 1.00 47.38 176 GLY A CA 1
ATOM 1288 C C . GLY A 1 176 ? -20.366 -11.617 29.686 1.00 47.38 176 GLY A C 1
ATOM 1289 O O . GLY A 1 176 ? -19.883 -11.105 28.675 1.00 47.38 176 GLY A O 1
ATOM 1290 N N . PRO A 1 177 ? -21.691 -11.880 29.749 1.00 44.72 177 PRO A N 1
ATOM 1291 C CA . PRO A 1 177 ? -22.594 -11.647 28.610 1.00 44.72 177 PRO A CA 1
ATOM 1292 C C . PRO A 1 177 ? -22.831 -10.171 28.225 1.00 44.72 177 PRO A C 1
ATOM 1294 O O . PRO A 1 177 ? -23.258 -9.901 27.101 1.00 44.72 177 PRO A O 1
ATOM 1297 N N . VAL A 1 178 ? -22.573 -9.197 29.107 1.00 45.28 178 VAL A N 1
ATOM 1298 C CA . VAL A 1 178 ? -22.779 -7.762 28.799 1.00 45.28 178 VAL A CA 1
ATOM 1299 C C . VAL A 1 178 ? -21.637 -7.205 27.941 1.00 45.28 178 VAL A C 1
ATOM 1301 O O . VAL A 1 178 ? -21.870 -6.392 27.047 1.00 45.28 178 VAL A O 1
ATOM 1304 N N . LEU A 1 179 ? -20.412 -7.698 28.143 1.00 45.12 179 LEU A N 1
ATOM 1305 C CA . LEU A 1 179 ? -19.216 -7.245 27.423 1.00 45.12 179 LEU A CA 1
ATOM 1306 C C . LEU A 1 179 ? -19.269 -7.591 25.923 1.00 45.12 179 LEU A C 1
ATOM 1308 O O . LEU A 1 179 ? -18.952 -6.741 25.089 1.00 45.12 179 LEU A O 1
ATOM 1312 N N . GLN A 1 180 ? -19.755 -8.787 25.563 1.00 47.12 180 GLN A N 1
ATOM 1313 C CA . GLN A 1 180 ? -19.959 -9.172 24.157 1.00 47.12 180 GLN A CA 1
ATOM 1314 C C . GLN A 1 180 ? -21.006 -8.290 23.456 1.00 47.12 180 GLN A C 1
ATOM 1316 O O . GLN A 1 180 ? -20.802 -7.881 22.310 1.00 47.12 180 GLN A O 1
ATOM 1321 N N . LYS A 1 181 ? -22.100 -7.927 24.142 1.00 48.16 181 LYS A N 1
ATOM 1322 C CA . LYS A 1 181 ? -23.146 -7.053 23.578 1.00 48.16 181 LYS A CA 1
ATOM 1323 C C . 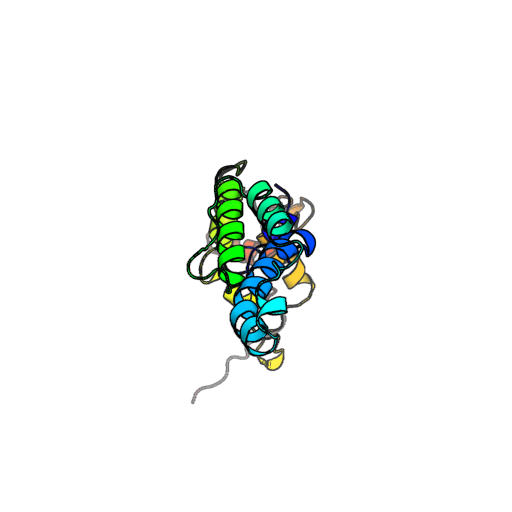LYS A 1 181 ? -22.650 -5.627 23.339 1.00 48.16 181 LYS A C 1
ATOM 1325 O O . LYS A 1 181 ? -22.983 -5.036 22.315 1.00 48.16 181 LYS A O 1
ATOM 1330 N N . CYS A 1 182 ? -21.815 -5.094 24.229 1.00 48.44 182 CYS A N 1
ATOM 1331 C CA . CYS A 1 182 ? -21.261 -3.753 24.066 1.00 48.44 182 CYS A CA 1
ATOM 1332 C C . CYS A 1 182 ? -20.256 -3.662 22.896 1.00 48.44 182 CYS A C 1
ATOM 1334 O O . CYS A 1 182 ? -20.308 -2.699 22.137 1.00 48.44 182 CYS A O 1
ATOM 1336 N N . SER A 1 183 ? -19.412 -4.681 22.677 1.00 44.44 183 SER A N 1
ATOM 1337 C CA . SER A 1 183 ? -18.497 -4.741 21.516 1.00 44.44 183 SER A CA 1
ATOM 1338 C C . SER A 1 183 ? -19.241 -4.889 20.175 1.00 44.44 183 SER A C 1
ATOM 1340 O O . SER A 1 183 ? -18.866 -4.271 19.174 1.00 44.44 183 SER A O 1
ATOM 1342 N N . SER A 1 184 ? -20.354 -5.632 20.170 1.00 43.62 184 SER A N 1
ATOM 1343 C CA . SER A 1 184 ? -21.236 -5.810 19.002 1.00 43.62 184 SER A CA 1
ATOM 1344 C C . SER A 1 184 ? -21.867 -4.494 18.528 1.00 43.62 184 SER A C 1
ATOM 1346 O O . SER A 1 184 ? -22.015 -4.271 17.328 1.00 43.62 184 SER A O 1
ATOM 1348 N N . TYR A 1 185 ? -22.203 -3.602 19.468 1.00 40.12 185 TYR A N 1
ATOM 1349 C CA . TYR A 1 185 ? -22.802 -2.295 19.180 1.00 40.12 185 TYR A CA 1
ATOM 1350 C C . TYR A 1 185 ? -21.827 -1.354 18.451 1.00 40.12 185 TYR A C 1
ATOM 1352 O O . TYR A 1 185 ? -22.232 -0.602 17.570 1.00 40.12 185 TYR A O 1
ATOM 1360 N N . ILE A 1 186 ? -20.530 -1.434 18.773 1.00 43.47 186 ILE A N 1
ATOM 1361 C CA . ILE A 1 186 ? -19.463 -0.640 18.137 1.00 43.47 186 ILE A CA 1
ATOM 1362 C C . ILE A 1 186 ? -19.057 -1.223 16.772 1.00 43.47 186 ILE A C 1
ATOM 1364 O O . ILE A 1 186 ? -18.765 -0.480 15.838 1.00 43.47 186 ILE A O 1
ATOM 1368 N N . THR A 1 187 ? -19.077 -2.551 16.630 1.00 41.53 187 THR A N 1
ATOM 1369 C CA . THR A 1 187 ? -18.702 -3.261 15.389 1.00 41.53 187 THR A CA 1
ATOM 1370 C C . THR A 1 187 ? -19.860 -3.457 14.403 1.00 41.53 187 THR A C 1
ATOM 1372 O O . THR A 1 187 ? -19.678 -4.074 13.355 1.00 41.53 187 THR A O 1
ATOM 1375 N N . GLY A 1 188 ? -21.044 -2.906 14.692 1.00 40.16 188 GLY A N 1
ATOM 1376 C CA . GLY A 1 188 ? -22.186 -2.930 13.774 1.00 40.16 188 GLY A CA 1
ATOM 1377 C C . GLY A 1 188 ? -22.886 -4.287 13.660 1.00 40.16 188 GLY A C 1
ATOM 1378 O O . GLY A 1 188 ? -23.643 -4.500 12.715 1.00 40.16 188 GLY A O 1
ATOM 1379 N N . HIS A 1 189 ? -22.695 -5.197 14.619 1.00 36.94 189 HIS A N 1
ATOM 1380 C CA . HIS A 1 189 ? -23.540 -6.383 14.756 1.00 36.94 189 HIS A CA 1
ATOM 1381 C C . HIS A 1 189 ? -24.889 -5.972 15.374 1.00 36.94 189 HIS A C 1
ATOM 1383 O O . HIS A 1 189 ? -25.165 -6.197 16.553 1.00 36.94 189 HIS A O 1
ATOM 1389 N N . PHE A 1 190 ? -25.736 -5.326 14.569 1.00 33.41 190 PHE A N 1
ATOM 1390 C CA . PHE A 1 190 ? -27.137 -5.081 14.901 1.00 33.41 190 PHE A CA 1
ATOM 1391 C C . PHE A 1 190 ? -27.898 -6.405 14.790 1.00 33.41 190 PHE A C 1
ATOM 1393 O O . PHE A 1 190 ? -28.154 -6.892 13.692 1.00 33.41 190 PHE A O 1
ATOM 1400 N N . LYS A 1 191 ? -28.289 -6.996 15.924 1.00 30.38 191 LYS A N 1
ATOM 1401 C CA . LYS A 1 191 ? -29.422 -7.924 15.917 1.00 30.38 191 LYS A CA 1
ATOM 1402 C C . LYS A 1 191 ? -30.676 -7.059 15.848 1.00 30.38 191 LYS A C 1
ATOM 1404 O O . LYS A 1 191 ? -30.962 -6.333 16.798 1.00 30.38 191 LYS A O 1
ATOM 1409 N N . VAL A 1 192 ? -31.360 -7.077 14.706 1.00 27.53 192 VAL A N 1
ATOM 1410 C CA . VAL A 1 192 ? -32.640 -6.384 14.527 1.00 27.53 192 VAL A CA 1
ATOM 1411 C C . VAL A 1 192 ? -33.632 -6.989 15.533 1.00 27.53 192 VAL A C 1
ATOM 1413 O O . VAL A 1 192 ? -33.843 -8.203 15.510 1.00 27.53 192 VAL A O 1
ATOM 1416 N N . PRO A 1 193 ? -34.204 -6.211 16.467 1.00 25.11 193 PRO A N 1
ATOM 1417 C CA . PRO A 1 193 ? -35.223 -6.728 17.366 1.00 25.11 193 PRO A CA 1
ATOM 1418 C C . PRO A 1 193 ? -36.540 -6.824 16.586 1.00 25.11 193 PRO A C 1
ATOM 1420 O O . PRO A 1 193 ? -37.143 -5.800 16.275 1.00 25.11 193 PRO A O 1
ATOM 1423 N N . GLY A 1 194 ? -36.958 -8.044 16.230 1.00 30.69 194 GLY A N 1
ATOM 1424 C CA . GLY A 1 194 ? -38.219 -8.275 15.514 1.00 30.69 194 GLY A CA 1
ATOM 1425 C C . GLY A 1 194 ? -38.412 -9.665 14.900 1.00 30.69 194 GLY A C 1
ATOM 1426 O O . GLY A 1 194 ? -39.554 -10.069 14.710 1.00 30.69 194 GLY A O 1
ATOM 1427 N N . GLU A 1 195 ? -37.351 -10.435 14.644 1.00 27.67 195 GLU A N 1
ATOM 1428 C CA . GLU A 1 195 ? -37.512 -11.817 14.170 1.00 27.67 195 GLU A CA 1
ATOM 1429 C C . GLU A 1 195 ? -37.714 -12.765 15.354 1.00 27.67 195 GLU A C 1
ATOM 1431 O O . GLU A 1 195 ? -36.776 -13.192 16.033 1.00 27.67 195 GLU A O 1
ATOM 1436 N N . SER A 1 196 ? -38.986 -13.052 15.619 1.00 27.48 196 SER A N 1
ATOM 1437 C CA . SER A 1 196 ? -39.390 -14.243 16.350 1.00 27.48 196 SER A CA 1
ATOM 1438 C C . SER A 1 196 ? -38.987 -15.455 15.512 1.00 27.48 196 SER A C 1
ATOM 1440 O O . SER A 1 196 ? -39.529 -15.691 14.436 1.00 27.48 196 SER A O 1
ATOM 1442 N N . LEU A 1 197 ? -38.012 -16.223 15.998 1.00 30.44 197 LEU A N 1
ATOM 1443 C CA . LEU A 1 197 ? -37.895 -17.617 15.596 1.00 30.44 197 LEU A CA 1
ATOM 1444 C C . LEU A 1 197 ? -39.130 -18.309 16.164 1.00 30.44 197 LEU A C 1
ATOM 1446 O O . LEU A 1 197 ? -39.211 -18.551 17.367 1.00 30.44 197 LEU A O 1
ATOM 1450 N N . SER A 1 198 ? -40.117 -18.545 15.306 1.00 27.06 198 SER A N 1
ATOM 1451 C CA . SER A 1 198 ? -41.135 -19.545 15.568 1.00 27.06 198 SER A CA 1
ATOM 1452 C C . SER A 1 198 ? -40.424 -20.883 15.737 1.00 27.06 198 SER A C 1
ATOM 1454 O O . SER A 1 198 ? -39.822 -21.400 14.795 1.00 27.06 198 SER A O 1
ATOM 1456 N N . GLU A 1 199 ? -40.462 -21.408 16.957 1.00 33.31 199 GLU A N 1
ATOM 1457 C CA . GLU A 1 199 ? -40.320 -22.835 17.204 1.00 33.31 199 GLU A CA 1
ATOM 1458 C C . GLU A 1 199 ? -41.389 -23.584 16.395 1.00 33.31 199 GLU A C 1
ATOM 1460 O O . GLU A 1 199 ? -42.553 -23.183 16.363 1.00 33.31 199 GLU A O 1
ATOM 1465 N N . GLY A 1 200 ? -40.968 -24.660 15.736 1.00 26.98 200 GLY A N 1
ATOM 1466 C CA . GLY A 1 200 ? -41.791 -25.535 14.903 1.00 26.98 200 GLY A CA 1
ATOM 1467 C C . GLY A 1 200 ? -40.954 -25.991 13.707 1.00 26.98 200 GLY A C 1
ATOM 1468 O O . GLY A 1 200 ? -40.408 -25.166 12.991 1.00 26.98 200 GLY A O 1
ATOM 1469 N N . GLU A 1 201 ? -40.746 -27.264 13.424 1.00 28.05 201 GLU A N 1
ATOM 1470 C CA . GLU A 1 201 ? -41.304 -28.489 13.972 1.00 28.05 201 GLU A CA 1
ATOM 1471 C C . GLU A 1 201 ? -40.406 -29.626 13.455 1.00 28.05 201 GLU A C 1
ATOM 1473 O O . GLU A 1 201 ? -39.707 -29.471 12.452 1.00 28.05 201 GLU A O 1
ATOM 1478 N N . LEU A 1 202 ? -40.389 -30.739 14.179 1.00 31.78 202 LEU A N 1
ATOM 1479 C CA . LEU A 1 202 ? -39.695 -31.973 13.821 1.00 31.78 202 LEU A CA 1
ATOM 1480 C C . LEU A 1 202 ? -40.002 -32.409 12.376 1.00 31.78 202 LEU A C 1
ATOM 1482 O O . LEU A 1 202 ? -41.169 -32.425 11.996 1.00 31.78 202 LEU A O 1
ATOM 1486 N N . ILE A 1 203 ? -38.964 -32.808 11.631 1.00 36.09 203 ILE A N 1
ATOM 1487 C CA . ILE A 1 203 ? -38.721 -34.141 11.027 1.00 36.09 203 ILE A CA 1
ATOM 1488 C C . ILE A 1 203 ? -37.244 -34.196 10.617 1.00 36.09 203 ILE A C 1
ATOM 1490 O O . ILE A 1 203 ? -36.771 -33.239 9.964 1.00 36.09 203 ILE A O 1
#

Foldseek 3Di:
DDLVLQQCADQLQLHVVDHDCVLLVLLVVQLCCVQCLVVCCVVDDVVVSPDDDPCNVVSVVVLCVLPVPDDQPVVNRNDSCVSRVRSNVVSSVVCLVPPPDPVSNVLSVCSNDRCVCVLVPDDCDVVVVSNDDPLLVLLSSCLSSVHFNDPWDQQPQPRFIQHRSRDGDPDPDDDPVSVVVSVCVSNVVDPDPDDDPPDDDDD

Solvent-accessible surface area (backbone atoms only — not comparable to full-atom values): 11955 Å² total; per-residue (Å²): 134,62,50,64,66,46,31,31,25,51,43,70,63,29,20,69,51,56,63,56,65,80,77,45,42,32,39,50,49,50,6,50,55,53,58,41,40,73,56,49,49,69,74,38,59,74,79,60,45,72,51,78,70,82,61,52,69,56,31,50,49,53,46,38,69,77,36,75,92,57,77,78,50,75,96,49,41,44,39,39,68,55,47,50,49,52,54,44,48,56,52,49,52,50,52,57,70,68,38,92,44,71,67,58,36,50,46,52,55,54,31,34,34,90,72,63,35,53,76,78,71,47,68,72,39,64,96,76,68,50,45,72,54,69,66,46,51,52,41,50,51,20,54,55,54,67,38,74,60,45,77,65,43,63,36,93,87,78,59,45,51,26,39,39,65,54,48,65,61,85,66,98,75,68,66,75,76,54,57,59,55,56,53,28,66,65,69,58,60,72,78,75,90,79,79,74,80,72,87,80,76,95,130

pLDDT: mean 79.8, std 20.0, range [25.11, 96.44]

Secondary structure (DSSP, 8-state):
--HHHHHTS-GGGTS-S---HHHHHHHHHHHHHHHHHHHHHHHS-HHHHTSPPTTHHHHHHHHHHH-TT----GGGTT-HHHHHHHHHHHHHHHHHHS-SSHHHHHHHHHHTSGGGGHHHHS---GGGT-PPPHHHHHHHHHHHHT---S--EE-TTT-PEE-TTS-B---S-S-HHHHHHHHHHHTT----TT---------